Protein AF-A0AAD1Z7E8-F1 (afdb_monomer)

Mean predicted aligned error: 18.41 Å

Organism: NCBI:txid56036

Foldseek 3Di:
DPPVVVVVVVVVVVVVVVVVPPPPDDDDDPPPPVPPPPQFPDCPPPPCRDDVVVVVVVVVVVVLVVLVVVLVVLVVLVVLLVVLVVVLVVLVVVVPPPDDDDDDDDDDDDDDCDPSNVVSVVSVVSSVVSVVVVSVVVSVVSVVVSVVVVVVVVVVVQVVCCVRPVDSDPDCVVVPPVD

pLDDT: mean 70.88, std 19.08, range [31.59, 96.38]

Radius of gyration: 38.69 Å; Cα contacts (8 Å, |Δi|>4): 48; chains: 1; bounding box: 70×33×138 Å

InterPro domains:
  IPR025067 Protein of unknown function DUF4079 [PF13301] (54-178)

Sequence (179 aa):
MTDEAITNWGKIGNKIQRLKGHNNWDSDGLIDFGEIDALAVGGEFGILEGRSFALIHPIVMSGLFFYTLYAGYLGWQWRRVRTIQDEINELKKQMKPVAVIPEGTPPAELPKPSPVEAKILQLTEERKELIKGSYRDKHFNAGSILLGFGVFESIFGGINTWFRTGKLFPGPHLFAGAD

Structure (mmCIF, N/CA/C/O backbone):
data_AF-A0AAD1Z7E8-F1
#
_entry.id   AF-A0AAD1Z7E8-F1
#
loop_
_atom_site.group_PDB
_atom_site.id
_atom_site.type_symbol
_atom_site.label_atom_id
_atom_site.label_alt_id
_atom_site.label_comp_id
_atom_site.label_asym_id
_atom_site.label_entity_id
_atom_site.label_seq_id
_atom_site.pdbx_PDB_ins_code
_atom_site.Cartn_x
_atom_site.Cartn_y
_atom_site.Cartn_z
_atom_site.occupancy
_atom_site.B_iso_or_equiv
_atom_site.auth_seq_id
_atom_site.auth_comp_id
_atom_site.auth_asym_id
_atom_site.auth_atom_id
_atom_site.pdbx_PDB_model_num
ATOM 1 N N . MET A 1 1 ? 8.081 13.219 -90.224 1.00 56.78 1 MET A N 1
ATOM 2 C CA . MET A 1 1 ? 8.599 14.241 -89.281 1.00 56.78 1 MET A CA 1
ATOM 3 C C . MET A 1 1 ? 8.007 14.031 -87.879 1.00 56.78 1 MET A C 1
ATOM 5 O O . MET A 1 1 ? 7.655 14.988 -87.206 1.00 56.78 1 MET A O 1
ATOM 9 N N . THR A 1 2 ? 7.863 12.774 -87.444 1.00 56.97 2 THR A N 1
ATOM 10 C CA . THR A 1 2 ? 7.068 12.398 -86.257 1.00 56.97 2 THR A CA 1
ATOM 11 C C . THR A 1 2 ? 7.834 11.518 -85.267 1.00 56.97 2 THR A C 1
ATOM 13 O O . THR A 1 2 ? 7.484 11.508 -84.093 1.00 56.97 2 THR A O 1
ATOM 16 N N . ASP A 1 3 ? 8.924 10.866 -85.682 1.00 57.75 3 ASP A N 1
ATOM 17 C CA . ASP A 1 3 ? 9.613 9.880 -84.833 1.00 57.75 3 ASP A CA 1
ATOM 18 C C . ASP A 1 3 ? 10.661 10.510 -83.898 1.00 57.75 3 ASP A C 1
ATOM 20 O O . ASP A 1 3 ? 10.812 10.094 -82.747 1.00 57.75 3 ASP A O 1
ATOM 24 N N . GLU A 1 4 ? 11.332 11.586 -84.326 1.00 61.22 4 GLU A N 1
ATOM 25 C CA . GLU A 1 4 ? 12.273 12.322 -83.465 1.00 61.22 4 GLU A CA 1
ATOM 26 C C . GLU A 1 4 ? 11.567 13.041 -82.309 1.00 61.22 4 GLU A C 1
ATOM 28 O O . GLU A 1 4 ? 12.083 13.081 -81.190 1.00 61.22 4 GLU A O 1
ATOM 33 N N . ALA A 1 5 ? 10.357 13.556 -82.550 1.00 57.03 5 ALA A N 1
ATOM 34 C CA . ALA A 1 5 ? 9.554 14.202 -81.520 1.00 57.03 5 ALA A CA 1
ATOM 35 C C . ALA A 1 5 ? 9.150 13.191 -80.435 1.00 57.03 5 ALA A C 1
ATOM 37 O O . ALA A 1 5 ? 9.384 13.438 -79.253 1.00 57.03 5 ALA A O 1
ATOM 38 N N . ILE A 1 6 ? 8.637 12.020 -80.825 1.00 57.22 6 ILE A N 1
ATOM 39 C CA . ILE A 1 6 ? 8.234 10.952 -79.895 1.00 57.22 6 ILE A CA 1
ATOM 40 C C . ILE A 1 6 ? 9.437 10.463 -79.071 1.00 57.22 6 ILE A C 1
ATOM 42 O O . ILE A 1 6 ? 9.335 10.290 -77.855 1.00 57.22 6 ILE A O 1
ATOM 46 N N . THR A 1 7 ? 10.608 10.342 -79.701 1.00 63.78 7 THR A N 1
ATOM 47 C CA . THR A 1 7 ? 11.848 9.931 -79.024 1.00 63.78 7 THR A CA 1
ATOM 48 C C . THR A 1 7 ? 12.314 10.965 -77.989 1.00 63.78 7 THR A C 1
ATOM 50 O O . THR A 1 7 ? 12.774 10.600 -76.902 1.00 63.78 7 THR A O 1
ATOM 53 N N . ASN A 1 8 ? 12.171 12.263 -78.277 1.00 65.62 8 ASN A N 1
ATOM 54 C CA . ASN A 1 8 ? 12.522 13.328 -77.333 1.00 65.62 8 ASN A CA 1
ATOM 55 C C . ASN A 1 8 ? 11.533 13.432 -76.162 1.00 65.62 8 ASN A C 1
ATOM 57 O O . ASN A 1 8 ? 11.964 13.590 -75.018 1.00 65.62 8 ASN A O 1
ATOM 61 N N . TRP A 1 9 ? 10.231 13.267 -76.410 1.00 55.50 9 TRP A N 1
ATOM 62 C CA . TRP A 1 9 ? 9.215 13.225 -75.353 1.00 55.50 9 TRP A CA 1
ATOM 63 C C . TRP A 1 9 ? 9.401 12.021 -74.417 1.00 55.50 9 TRP A C 1
ATOM 65 O O . TRP A 1 9 ? 9.294 12.178 -73.200 1.00 55.50 9 TRP A O 1
ATOM 75 N N . GLY A 1 10 ? 9.798 10.857 -74.945 1.00 65.81 10 GLY A N 1
ATOM 76 C CA . GLY A 1 10 ? 10.159 9.686 -74.135 1.00 65.81 10 GLY A CA 1
ATOM 77 C C . GLY A 1 10 ? 11.384 9.917 -73.238 1.00 65.81 10 GLY A C 1
ATOM 78 O O . GLY A 1 10 ? 11.383 9.545 -72.063 1.00 65.81 10 GLY A O 1
ATOM 79 N N . LYS A 1 11 ? 12.417 10.609 -73.740 1.00 66.62 11 LYS A N 1
ATOM 80 C CA . LYS A 1 11 ? 13.608 10.971 -72.943 1.00 66.62 11 LYS A CA 1
ATOM 81 C C . LYS A 1 11 ? 13.295 11.983 -71.838 1.00 66.62 11 LYS A C 1
ATOM 83 O O . LYS A 1 11 ? 13.847 11.875 -70.742 1.00 66.62 11 LYS A O 1
ATOM 88 N N . ILE A 1 12 ? 12.409 12.944 -72.100 1.00 62.56 12 ILE A N 1
ATOM 89 C CA . ILE A 1 12 ? 11.965 13.932 -71.106 1.00 62.56 12 ILE A CA 1
ATOM 90 C C . ILE A 1 12 ? 11.089 13.261 -70.038 1.00 62.56 12 ILE A C 1
ATOM 92 O O . ILE A 1 12 ? 11.312 13.494 -68.851 1.00 62.56 12 ILE A O 1
ATOM 96 N N . GLY A 1 13 ? 10.180 12.361 -70.429 1.00 58.28 13 GLY A N 1
ATOM 97 C CA . GLY A 1 13 ? 9.372 11.557 -69.504 1.00 58.28 13 GLY A CA 1
ATOM 98 C C . GLY A 1 13 ? 10.224 10.708 -68.557 1.00 58.28 13 GLY A C 1
ATOM 99 O O . GLY A 1 13 ? 10.050 10.781 -67.341 1.00 58.28 13 GLY A O 1
ATOM 100 N N . ASN A 1 14 ? 11.234 10.012 -69.088 1.00 58.69 14 ASN A N 1
ATOM 101 C CA . ASN A 1 14 ? 12.175 9.225 -68.282 1.00 58.69 14 ASN A CA 1
ATOM 102 C C . ASN A 1 14 ? 13.048 10.096 -67.365 1.00 58.69 14 ASN A C 1
ATOM 104 O O . ASN A 1 14 ? 13.350 9.703 -66.240 1.00 58.69 14 ASN A O 1
ATOM 108 N N . LYS A 1 15 ? 13.435 11.305 -67.796 1.00 58.53 15 LYS A N 1
ATOM 109 C CA . LYS A 1 15 ? 14.187 12.249 -66.951 1.00 58.53 15 LYS A CA 1
ATOM 110 C C . LYS A 1 15 ? 13.327 12.809 -65.812 1.00 58.53 15 LYS A C 1
ATOM 112 O O . LYS A 1 15 ? 13.842 12.987 -64.714 1.00 58.53 15 LYS A O 1
ATOM 117 N N . ILE A 1 16 ? 12.033 13.038 -66.044 1.00 56.34 16 ILE A N 1
ATOM 118 C CA . ILE A 1 16 ? 11.077 13.474 -65.013 1.00 56.34 16 ILE A CA 1
ATOM 119 C C . ILE A 1 16 ? 10.763 12.333 -64.034 1.00 56.34 16 ILE A C 1
ATOM 121 O O . ILE A 1 16 ? 10.718 12.579 -62.831 1.00 56.34 16 ILE A O 1
ATOM 125 N N . GLN A 1 17 ? 10.631 11.086 -64.502 1.00 53.41 17 GLN A N 1
ATOM 126 C CA . GLN A 1 17 ? 10.505 9.919 -63.616 1.00 53.41 17 GLN A CA 1
ATOM 127 C C . GLN A 1 17 ? 11.773 9.688 -62.783 1.00 53.41 17 GLN A C 1
ATOM 129 O O . GLN A 1 17 ? 11.672 9.452 -61.585 1.00 53.41 17 GLN A O 1
ATOM 134 N N . ARG A 1 18 ? 12.967 9.884 -63.357 1.00 52.97 18 ARG A N 1
ATOM 135 C CA . ARG A 1 18 ? 14.238 9.809 -62.615 1.00 52.97 18 ARG A CA 1
ATOM 136 C C . ARG A 1 18 ? 14.405 10.926 -61.577 1.00 52.97 18 ARG A C 1
ATOM 138 O O . ARG A 1 18 ? 15.079 10.723 -60.578 1.00 52.97 18 ARG A O 1
ATOM 145 N N . LEU A 1 19 ? 13.790 12.092 -61.794 1.00 53.28 19 LEU A N 1
ATOM 146 C CA . LEU A 1 19 ? 13.767 13.198 -60.825 1.00 53.28 19 LEU A CA 1
ATOM 147 C C . LEU A 1 19 ? 12.656 13.054 -59.769 1.00 53.28 19 LEU A C 1
ATOM 149 O O . LEU A 1 19 ? 12.747 13.676 -58.717 1.00 53.28 19 LEU A O 1
ATOM 153 N N . LYS A 1 20 ? 11.640 12.216 -60.016 1.00 52.06 20 LYS A N 1
ATOM 154 C CA . LYS A 1 20 ? 10.618 11.816 -59.030 1.00 52.06 20 LYS A CA 1
ATOM 155 C C . LYS A 1 20 ? 10.937 10.496 -58.305 1.00 52.06 20 LYS A C 1
ATOM 157 O O . LYS A 1 20 ? 10.230 10.145 -57.371 1.00 52.06 20 LYS A O 1
ATOM 162 N N . GLY A 1 21 ? 12.001 9.798 -58.701 1.00 46.91 21 GLY A N 1
ATOM 163 C CA . GLY A 1 21 ? 12.421 8.492 -58.177 1.00 46.91 21 GLY A CA 1
ATOM 164 C C . GLY A 1 21 ? 13.456 8.540 -57.051 1.00 46.91 21 GLY A C 1
ATOM 165 O O . GLY A 1 21 ? 14.288 7.648 -56.966 1.00 46.91 21 GLY A O 1
ATOM 166 N N . HIS A 1 22 ? 13.440 9.572 -56.204 1.00 43.56 22 HIS A N 1
ATOM 167 C CA . HIS A 1 22 ? 14.172 9.579 -54.925 1.00 43.56 22 HIS A CA 1
ATOM 168 C C . HIS A 1 22 ? 13.202 9.587 -53.735 1.00 43.56 22 HIS A C 1
ATOM 170 O O . HIS A 1 22 ? 13.468 10.146 -52.675 1.00 43.56 22 HIS A O 1
ATOM 176 N N . ASN A 1 23 ? 12.066 8.920 -53.919 1.00 47.12 23 ASN A N 1
ATOM 177 C CA . ASN A 1 23 ? 11.189 8.511 -52.840 1.00 47.12 23 ASN A CA 1
ATOM 178 C C . ASN A 1 23 ? 11.456 7.013 -52.681 1.00 47.12 23 ASN A C 1
ATOM 180 O O . ASN A 1 23 ? 10.982 6.215 -53.482 1.00 47.12 23 ASN A O 1
ATOM 184 N N . ASN A 1 24 ? 12.308 6.665 -51.719 1.00 42.03 24 ASN A N 1
ATOM 185 C CA . ASN A 1 24 ? 12.742 5.303 -51.408 1.00 42.03 24 ASN A CA 1
ATOM 186 C C . ASN A 1 24 ? 11.578 4.453 -50.857 1.00 42.03 24 ASN A C 1
ATOM 188 O O . ASN A 1 24 ? 11.541 4.166 -49.663 1.00 42.03 24 ASN A O 1
ATOM 192 N N . TRP A 1 25 ? 10.599 4.129 -51.704 1.00 47.25 25 TRP A N 1
ATOM 193 C CA . TRP A 1 25 ? 9.384 3.406 -51.314 1.00 47.25 25 TRP A CA 1
ATOM 194 C C . TRP A 1 25 ? 8.971 2.273 -52.264 1.00 47.25 25 TRP A C 1
ATOM 196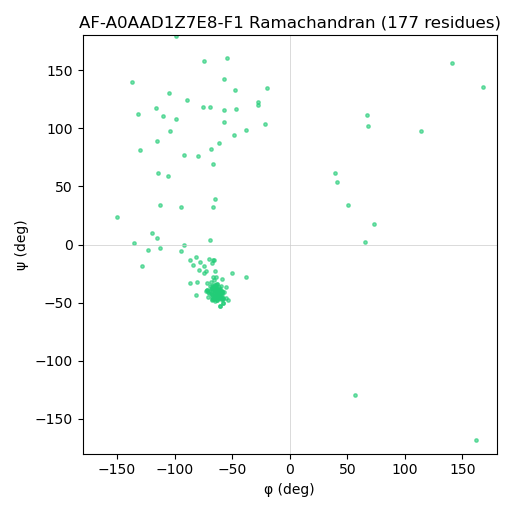 O O . TRP A 1 25 ? 8.013 1.581 -51.946 1.00 47.25 25 TRP A O 1
ATOM 206 N N . ASP A 1 26 ? 9.719 1.998 -53.338 1.00 43.50 26 ASP A N 1
ATOM 207 C CA . ASP A 1 26 ? 9.413 0.893 -54.258 1.00 43.50 26 ASP A CA 1
ATOM 208 C C . ASP A 1 26 ? 10.520 -0.179 -54.227 1.00 43.50 26 ASP A C 1
ATOM 210 O O . ASP A 1 26 ? 11.532 -0.115 -54.919 1.00 43.50 26 ASP A O 1
ATOM 214 N N . SER A 1 27 ? 10.330 -1.129 -53.311 1.00 52.97 27 SER A N 1
ATOM 215 C CA . SER A 1 27 ? 10.319 -2.578 -53.569 1.00 52.97 27 SER A CA 1
ATOM 216 C C . SER A 1 27 ? 11.317 -3.188 -54.571 1.00 52.97 27 SER A C 1
ATOM 218 O O . SER A 1 27 ? 10.871 -3.827 -55.512 1.00 52.97 27 SER A O 1
ATOM 220 N N . ASP A 1 28 ? 12.629 -3.090 -54.330 1.00 46.06 28 ASP A N 1
ATOM 221 C CA . ASP A 1 28 ? 13.645 -3.987 -54.937 1.00 46.06 28 ASP A CA 1
ATOM 222 C C . ASP A 1 28 ? 14.893 -4.201 -54.048 1.00 46.06 28 ASP A C 1
ATOM 224 O O . ASP A 1 28 ? 15.978 -4.571 -54.495 1.00 46.06 28 ASP A O 1
ATOM 228 N N . GLY A 1 29 ? 14.750 -4.008 -52.741 1.00 43.88 29 GLY A N 1
ATOM 229 C CA . GLY A 1 29 ? 15.671 -4.554 -51.751 1.00 43.88 29 GLY A CA 1
ATOM 230 C C . GLY A 1 29 ? 14.860 -5.526 -50.932 1.00 43.88 29 GLY A C 1
ATOM 231 O O . GLY A 1 29 ? 13.872 -5.092 -50.346 1.00 43.88 29 GLY A O 1
ATOM 232 N N . LEU A 1 30 ? 15.229 -6.809 -50.967 1.00 45.88 30 LEU A N 1
ATOM 233 C CA . LEU A 1 30 ? 14.742 -7.864 -50.081 1.00 45.88 30 LEU A CA 1
ATOM 234 C C . LEU A 1 30 ? 14.177 -7.248 -48.800 1.00 45.88 30 LEU A C 1
ATOM 236 O O . LEU A 1 30 ? 14.937 -6.799 -47.941 1.00 45.88 30 LEU A O 1
ATOM 240 N N . ILE A 1 31 ? 12.845 -7.205 -48.692 1.00 46.16 31 ILE A N 1
ATOM 241 C CA . ILE A 1 31 ? 12.211 -7.155 -47.383 1.00 46.16 31 ILE A CA 1
ATOM 242 C C . ILE A 1 31 ? 12.527 -8.529 -46.825 1.00 46.16 31 ILE A C 1
ATOM 244 O O . ILE A 1 31 ? 11.775 -9.492 -46.966 1.00 46.16 31 ILE A O 1
ATOM 248 N N . ASP A 1 32 ? 13.738 -8.617 -46.294 1.00 44.31 32 ASP A N 1
ATOM 249 C CA . ASP A 1 32 ? 14.034 -9.439 -45.165 1.00 44.31 32 ASP A CA 1
ATOM 250 C C . ASP A 1 32 ? 12.927 -9.081 -44.169 1.00 44.31 32 ASP A C 1
ATOM 252 O O . ASP A 1 32 ? 13.035 -8.148 -43.381 1.00 44.31 32 ASP A O 1
ATOM 256 N N . PHE A 1 33 ? 11.850 -9.868 -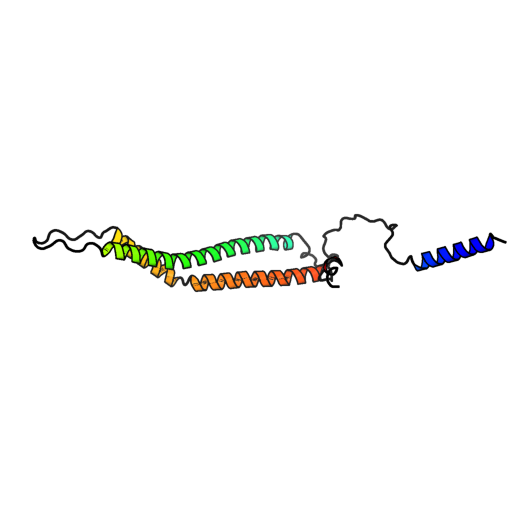44.187 1.00 42.44 33 PHE A N 1
ATOM 257 C CA . PHE A 1 33 ? 11.167 -10.241 -42.957 1.00 42.44 33 PHE A CA 1
ATOM 258 C C . PHE A 1 33 ? 12.127 -11.094 -42.108 1.00 42.44 33 PHE A C 1
ATOM 260 O O . PHE A 1 33 ? 11.708 -12.077 -41.501 1.00 42.44 33 PHE A O 1
ATOM 267 N N . GLY A 1 34 ? 13.417 -10.735 -42.090 1.00 38.66 34 GLY A N 1
ATOM 268 C CA . GLY A 1 34 ? 14.291 -10.930 -40.974 1.00 38.66 34 GLY A CA 1
ATOM 269 C C . GLY A 1 34 ? 13.451 -10.441 -39.835 1.00 38.66 34 GLY A C 1
ATOM 270 O O . GLY A 1 34 ? 12.909 -9.325 -39.867 1.00 38.66 34 GLY A O 1
ATOM 271 N N . GLU A 1 35 ? 13.178 -11.398 -38.960 1.00 43.22 35 GLU A N 1
ATOM 272 C CA . GLU A 1 35 ? 12.556 -11.191 -37.679 1.00 43.22 35 GLU A CA 1
ATOM 273 C C . GLU A 1 35 ? 12.920 -9.773 -37.270 1.00 43.22 35 GLU A C 1
ATOM 275 O O . GLU A 1 35 ? 14.104 -9.421 -37.255 1.00 43.22 35 GLU A O 1
ATOM 280 N N . ILE A 1 36 ? 11.918 -8.905 -37.069 1.00 46.16 36 ILE A N 1
ATOM 281 C CA . ILE A 1 36 ? 12.174 -7.711 -36.276 1.00 46.16 36 ILE A CA 1
ATOM 282 C C . ILE A 1 36 ? 12.552 -8.319 -34.946 1.00 46.16 36 ILE A C 1
ATOM 284 O O . ILE A 1 36 ? 11.692 -8.635 -34.121 1.00 46.16 36 ILE A O 1
ATOM 288 N N . ASP A 1 37 ? 13.838 -8.604 -34.830 1.00 42.59 37 ASP A N 1
ATOM 289 C CA . ASP A 1 37 ? 14.482 -9.085 -33.664 1.00 42.59 37 ASP A CA 1
ATOM 290 C C . ASP A 1 37 ? 14.124 -7.980 -32.702 1.00 42.59 37 ASP A C 1
ATOM 292 O O . ASP A 1 37 ? 14.633 -6.860 -32.751 1.00 42.59 37 ASP A O 1
ATOM 296 N N . ALA A 1 38 ? 13.192 -8.293 -31.811 1.00 46.16 38 ALA A N 1
ATOM 297 C CA . ALA A 1 38 ? 12.970 -7.549 -30.592 1.00 46.16 38 ALA A CA 1
ATOM 298 C C . ALA A 1 38 ? 14.191 -7.721 -29.662 1.00 46.16 38 ALA A C 1
ATOM 300 O O . ALA A 1 38 ? 14.059 -7.759 -28.441 1.00 46.16 38 ALA A O 1
ATOM 301 N N . LEU A 1 39 ? 15.381 -7.858 -30.250 1.00 47.12 39 LEU A N 1
ATOM 302 C CA . LEU A 1 39 ? 16.665 -7.602 -29.666 1.00 47.12 39 LEU A CA 1
ATOM 303 C C . LEU A 1 39 ? 16.777 -6.082 -29.630 1.00 47.12 39 LEU A C 1
ATOM 305 O O . LEU A 1 39 ? 16.660 -5.384 -30.640 1.00 47.12 39 LEU A O 1
ATOM 309 N N . ALA A 1 40 ? 16.887 -5.573 -28.409 1.00 45.66 40 ALA A N 1
ATOM 310 C CA . ALA A 1 40 ? 17.143 -4.172 -28.165 1.00 45.66 40 ALA A CA 1
ATOM 311 C C . ALA A 1 40 ? 18.409 -3.731 -28.920 1.00 45.66 40 ALA A C 1
ATOM 313 O O . ALA A 1 40 ? 19.199 -4.544 -29.392 1.00 45.66 40 ALA A O 1
ATOM 314 N N . VAL A 1 41 ? 18.517 -2.419 -29.107 1.00 49.34 41 VAL A N 1
ATOM 315 C CA . VAL A 1 41 ? 19.574 -1.729 -29.848 1.00 49.34 41 VAL A CA 1
ATOM 316 C C . VAL A 1 41 ? 20.953 -2.376 -29.626 1.00 49.34 41 VAL A C 1
ATOM 318 O O . VAL A 1 41 ? 21.632 -2.107 -28.644 1.00 49.34 41 VAL A O 1
ATOM 321 N N . GLY A 1 42 ? 21.363 -3.213 -30.582 1.00 51.72 42 GLY A N 1
ATOM 322 C CA . GLY A 1 42 ? 22.753 -3.472 -30.949 1.00 51.72 42 GLY A CA 1
ATOM 323 C C . GLY A 1 42 ? 23.751 -3.816 -29.840 1.00 51.72 42 GLY A C 1
ATOM 324 O O . GLY A 1 42 ? 24.911 -3.439 -29.987 1.00 51.72 42 GLY A O 1
ATOM 325 N N . GLY A 1 43 ? 23.374 -4.520 -28.767 1.00 52.62 43 GLY A N 1
ATOM 326 C CA . GLY A 1 43 ? 24.362 -5.027 -27.806 1.00 52.62 43 GLY A CA 1
ATOM 327 C C . GLY A 1 43 ? 24.992 -3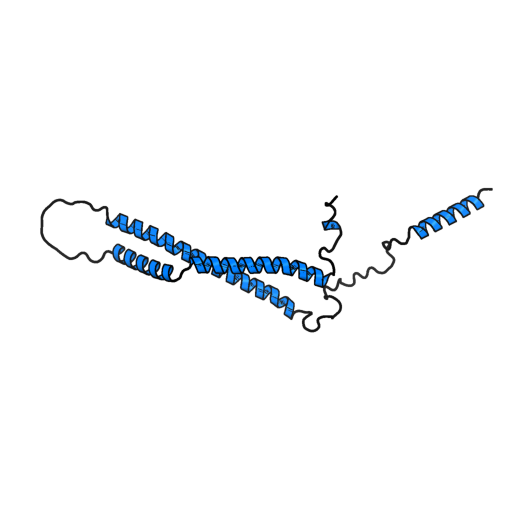.961 -26.897 1.00 52.62 43 GLY A C 1
ATOM 328 O O . GLY A 1 43 ? 26.061 -4.203 -26.332 1.00 52.62 43 GLY A O 1
ATOM 329 N N . GLU A 1 44 ? 24.389 -2.775 -26.767 1.00 59.53 44 GLU A N 1
ATOM 330 C CA . GLU A 1 44 ? 24.987 -1.633 -26.054 1.00 59.53 44 GLU A CA 1
ATOM 331 C C . GLU A 1 44 ? 24.888 -1.752 -24.513 1.00 59.53 44 GLU A C 1
ATOM 333 O O . GLU A 1 44 ? 25.626 -1.078 -23.793 1.00 59.53 44 GLU A O 1
ATOM 338 N N . PHE A 1 45 ? 24.047 -2.651 -23.974 1.00 53.06 45 PHE A N 1
ATOM 339 C CA . PHE A 1 45 ? 23.832 -2.801 -22.519 1.00 53.06 45 PHE A CA 1
ATOM 340 C C . PHE A 1 45 ? 24.285 -4.149 -21.915 1.00 53.06 45 PHE A C 1
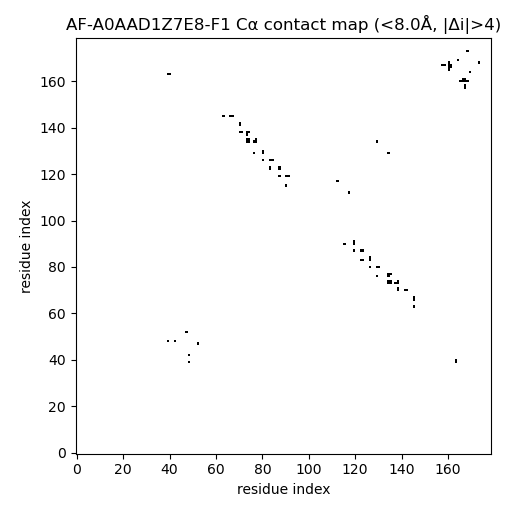ATOM 342 O O . PHE A 1 45 ? 24.110 -4.385 -20.713 1.00 53.06 45 PHE A O 1
ATOM 349 N N . GLY A 1 46 ? 24.933 -5.023 -22.691 1.00 62.62 46 GLY A N 1
ATOM 350 C CA . GLY A 1 46 ? 25.587 -6.237 -22.178 1.00 62.62 46 GLY A CA 1
ATOM 351 C C . GLY A 1 46 ? 24.646 -7.174 -21.399 1.00 62.62 46 GLY A C 1
ATOM 352 O O . GLY A 1 46 ? 23.571 -7.520 -21.863 1.00 62.62 46 GLY A O 1
ATOM 353 N N . ILE A 1 47 ? 25.018 -7.599 -20.183 1.00 58.59 47 ILE A N 1
ATOM 354 C CA . ILE A 1 47 ? 24.246 -8.560 -19.347 1.00 58.59 47 ILE A CA 1
ATOM 355 C C . ILE A 1 47 ? 22.883 -7.998 -18.876 1.00 58.59 47 ILE A C 1
ATOM 357 O O . ILE A 1 47 ? 22.023 -8.742 -18.397 1.00 58.59 47 ILE A O 1
ATOM 361 N N . LEU A 1 48 ? 22.660 -6.689 -19.011 1.00 53.97 48 LEU A N 1
ATOM 362 C CA . LEU A 1 48 ? 21.367 -6.056 -18.728 1.00 53.97 48 LEU A CA 1
ATOM 363 C C . LEU A 1 48 ? 20.389 -6.205 -19.904 1.00 53.97 48 LEU A C 1
ATOM 365 O O . LEU A 1 48 ? 19.191 -5.968 -19.755 1.00 53.97 48 LEU A O 1
ATOM 369 N N . GLU A 1 49 ? 20.890 -6.657 -21.049 1.00 53.16 49 GLU A N 1
ATOM 370 C CA . GLU A 1 49 ? 20.141 -6.903 -22.267 1.00 53.16 49 GLU A CA 1
ATOM 371 C C . GLU A 1 49 ? 19.662 -8.359 -22.282 1.00 53.16 49 GLU A C 1
ATOM 373 O O . GLU A 1 49 ? 20.247 -9.254 -22.890 1.00 53.16 49 GLU A O 1
ATOM 378 N N . GLY A 1 50 ? 18.606 -8.640 -21.514 1.00 64.06 50 GLY A N 1
ATOM 379 C CA . GLY A 1 50 ? 17.961 -9.947 -21.576 1.00 64.06 50 GLY A CA 1
ATOM 380 C C . GLY A 1 50 ? 17.071 -10.327 -20.398 1.00 64.06 50 GLY A C 1
ATOM 381 O O . GLY A 1 50 ? 16.718 -9.521 -19.537 1.00 64.06 50 GLY A O 1
ATOM 382 N N . ARG A 1 51 ? 16.723 -11.623 -20.395 1.00 56.47 51 ARG A N 1
ATOM 383 C CA . ARG A 1 51 ? 15.778 -12.373 -19.537 1.00 56.47 51 ARG A CA 1
ATOM 384 C C . ARG A 1 51 ? 15.752 -11.972 -18.051 1.00 56.47 51 ARG A C 1
ATOM 386 O O . ARG A 1 51 ? 14.707 -12.093 -17.424 1.00 56.47 51 ARG A O 1
ATOM 393 N N . SER A 1 52 ? 16.852 -11.465 -17.499 1.00 58.66 52 SER A N 1
ATOM 394 C CA . SER A 1 52 ? 16.958 -10.981 -16.115 1.00 58.66 52 SER A CA 1
ATOM 395 C C . SER A 1 52 ? 16.202 -9.669 -15.866 1.00 58.66 52 SER A C 1
ATOM 397 O O . SER A 1 52 ? 15.517 -9.547 -14.854 1.00 58.66 52 SER A O 1
ATOM 399 N N . PHE A 1 53 ? 16.250 -8.712 -16.800 1.00 63.69 53 PHE A N 1
ATOM 400 C CA . PHE A 1 53 ? 15.463 -7.473 -16.720 1.00 63.69 53 PHE A CA 1
ATOM 401 C C . PHE A 1 53 ? 13.974 -7.734 -16.982 1.00 63.69 53 PHE A C 1
ATOM 403 O O . PHE A 1 53 ? 13.111 -7.124 -16.352 1.00 63.69 53 PHE A O 1
ATOM 410 N N . ALA A 1 54 ? 13.660 -8.711 -17.841 1.00 66.38 54 ALA A N 1
ATOM 411 C CA . ALA A 1 54 ? 12.285 -9.133 -18.106 1.00 66.38 54 ALA A CA 1
ATOM 412 C C . ALA A 1 54 ? 11.586 -9.731 -16.870 1.00 66.38 54 ALA A C 1
ATOM 414 O O . ALA A 1 54 ? 10.370 -9.610 -16.751 1.00 66.38 54 ALA A O 1
ATOM 415 N N . LEU A 1 55 ? 12.329 -10.329 -15.929 1.00 78.19 55 LEU A N 1
ATOM 416 C CA . LEU A 1 55 ? 11.775 -10.848 -14.671 1.00 78.19 55 LEU A CA 1
ATOM 417 C C . LEU A 1 55 ? 11.427 -9.747 -13.660 1.00 78.19 55 LEU A C 1
ATOM 419 O O . LEU A 1 55 ? 10.613 -9.982 -12.769 1.00 78.19 55 LEU A O 1
ATOM 423 N N . ILE A 1 56 ? 11.973 -8.538 -13.806 1.00 82.50 56 ILE A N 1
ATOM 424 C CA . ILE A 1 56 ? 11.660 -7.420 -12.906 1.00 82.50 56 ILE A CA 1
ATOM 425 C C . ILE A 1 56 ? 10.186 -7.033 -13.042 1.00 82.50 56 ILE A C 1
ATOM 427 O O . ILE A 1 56 ? 9.524 -6.811 -12.034 1.00 82.50 56 ILE A O 1
ATOM 431 N N . HIS A 1 57 ? 9.641 -7.020 -14.261 1.00 83.25 57 HIS A N 1
ATOM 432 C CA . HIS A 1 57 ? 8.253 -6.627 -14.498 1.00 83.25 57 HIS A CA 1
ATOM 433 C C . HIS A 1 57 ? 7.219 -7.524 -13.781 1.00 83.25 57 HIS A C 1
ATOM 435 O O . HIS A 1 57 ? 6.420 -6.9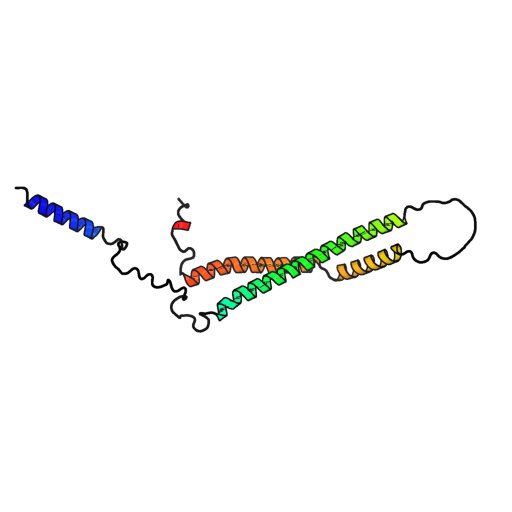82 -13.018 1.00 83.25 57 HIS A O 1
ATOM 441 N N . PRO A 1 58 ? 7.225 -8.870 -13.908 1.00 87.06 58 PRO A N 1
ATOM 442 C CA . PRO A 1 58 ? 6.296 -9.723 -13.164 1.00 87.06 58 PRO A CA 1
ATOM 443 C C . PRO A 1 58 ? 6.531 -9.686 -11.647 1.00 87.06 58 PRO A C 1
ATOM 445 O O . PRO A 1 58 ? 5.570 -9.813 -10.888 1.00 87.06 58 PRO A O 1
ATOM 448 N N . ILE A 1 59 ? 7.768 -9.469 -11.183 1.00 89.75 59 ILE A N 1
ATOM 449 C CA . ILE A 1 59 ? 8.062 -9.298 -9.751 1.00 89.75 59 ILE A CA 1
ATOM 450 C C . ILE A 1 59 ? 7.445 -7.996 -9.231 1.00 89.75 59 ILE A C 1
ATOM 452 O O . ILE A 1 59 ? 6.755 -8.009 -8.212 1.00 89.75 59 ILE A O 1
ATOM 456 N N . VAL A 1 60 ? 7.642 -6.885 -9.942 1.00 87.94 60 VAL A N 1
ATOM 457 C CA . VAL A 1 60 ? 7.072 -5.576 -9.599 1.00 87.94 60 VAL A CA 1
ATOM 458 C C . VAL A 1 60 ? 5.546 -5.624 -9.650 1.00 87.94 60 VAL A C 1
ATOM 460 O O . VAL A 1 60 ? 4.905 -5.182 -8.700 1.00 87.94 60 VAL A O 1
ATOM 463 N N . MET A 1 61 ? 4.958 -6.240 -10.680 1.00 90.00 61 MET A N 1
ATOM 464 C CA . MET A 1 61 ? 3.506 -6.423 -10.796 1.00 90.00 61 MET A CA 1
ATOM 465 C C . MET A 1 61 ? 2.937 -7.274 -9.654 1.00 90.00 61 MET A C 1
ATOM 467 O O . MET A 1 61 ? 1.907 -6.927 -9.076 1.00 90.00 61 MET A O 1
ATOM 471 N N . SER A 1 62 ? 3.631 -8.346 -9.265 1.00 91.81 62 SER A N 1
ATOM 472 C CA . SER A 1 62 ? 3.237 -9.160 -8.108 1.00 91.81 62 SER A CA 1
ATOM 473 C C . SER A 1 62 ? 3.332 -8.360 -6.806 1.00 91.81 62 SER A C 1
ATOM 475 O O . SER A 1 62 ? 2.411 -8.385 -5.992 1.00 91.81 62 SER A O 1
ATOM 477 N N . GLY A 1 63 ? 4.418 -7.605 -6.615 1.00 93.25 63 GLY A N 1
ATOM 478 C CA . GLY A 1 63 ? 4.613 -6.743 -5.450 1.00 93.25 63 GLY A CA 1
ATOM 479 C C . GLY A 1 63 ? 3.524 -5.677 -5.321 1.00 93.25 63 GLY A C 1
ATOM 480 O O . GLY A 1 63 ? 2.933 -5.533 -4.252 1.00 93.25 63 GLY A O 1
ATOM 481 N N . LEU A 1 64 ? 3.203 -4.989 -6.420 1.00 92.19 64 LEU A N 1
ATOM 482 C CA . LEU A 1 64 ? 2.099 -4.031 -6.505 1.00 92.19 64 LEU A CA 1
ATOM 483 C C . LEU A 1 64 ? 0.764 -4.679 -6.148 1.00 92.19 64 LEU A C 1
ATOM 485 O O . LEU A 1 64 ? 0.029 -4.126 -5.335 1.00 92.19 64 LEU A O 1
ATOM 489 N N . PHE A 1 65 ? 0.477 -5.865 -6.687 1.00 92.81 65 PHE A N 1
ATOM 490 C CA . PHE A 1 65 ? -0.760 -6.586 -6.398 1.00 92.81 65 PHE A CA 1
ATOM 491 C C . PHE A 1 65 ? -0.926 -6.873 -4.897 1.00 92.81 65 PHE A C 1
ATOM 493 O O . PHE A 1 65 ? -1.949 -6.523 -4.301 1.00 92.81 65 PHE A O 1
ATOM 500 N N . PHE A 1 66 ? 0.096 -7.440 -4.248 1.00 95.88 66 PHE A N 1
ATOM 501 C CA . PHE A 1 66 ? 0.055 -7.683 -2.802 1.00 95.88 66 PHE A CA 1
ATOM 502 C C . PHE A 1 66 ? -0.008 -6.381 -1.993 1.00 95.88 66 PHE A C 1
ATOM 504 O O . PHE A 1 66 ? -0.700 -6.318 -0.974 1.00 95.88 66 PHE A O 1
ATOM 511 N N . TYR A 1 67 ? 0.655 -5.321 -2.455 1.00 94.94 67 TYR A N 1
ATOM 512 C CA . TYR A 1 67 ? 0.594 -4.013 -1.812 1.00 94.94 67 TYR A CA 1
ATOM 513 C C . TYR A 1 67 ? -0.801 -3.376 -1.916 1.00 94.94 67 TYR A C 1
ATOM 515 O O . TYR A 1 67 ? -1.287 -2.786 -0.950 1.00 94.94 67 TYR A O 1
ATOM 523 N N . THR A 1 68 ? -1.505 -3.556 -3.035 1.00 94.56 68 THR A N 1
ATOM 524 C CA . THR A 1 68 ? -2.907 -3.144 -3.180 1.00 94.56 68 THR A CA 1
ATOM 525 C C . THR A 1 68 ? -3.818 -3.909 -2.219 1.00 94.56 68 THR A C 1
ATOM 527 O O . THR A 1 68 ? -4.661 -3.289 -1.566 1.00 94.56 68 THR A O 1
ATOM 530 N N . LEU A 1 69 ? -3.629 -5.225 -2.060 1.00 96.38 69 LEU A N 1
ATOM 531 C CA . LEU A 1 69 ? -4.368 -6.012 -1.061 1.00 96.38 69 LEU A CA 1
ATOM 532 C C . LEU A 1 69 ? -4.116 -5.493 0.362 1.00 96.38 69 LEU A C 1
ATOM 534 O O . LEU A 1 69 ? -5.057 -5.349 1.144 1.00 96.38 69 LEU A O 1
ATOM 538 N N . TYR A 1 70 ? -2.869 -5.143 0.684 1.00 94.31 70 TYR A N 1
ATOM 539 C CA . TYR A 1 70 ? -2.513 -4.537 1.965 1.00 94.31 70 TYR A CA 1
ATOM 540 C C . TYR A 1 70 ? -3.194 -3.177 2.180 1.00 94.31 70 TYR A C 1
ATOM 542 O O . TYR A 1 70 ? -3.795 -2.941 3.231 1.00 94.31 70 TYR A O 1
ATOM 550 N N . ALA A 1 71 ? -3.180 -2.296 1.177 1.00 94.81 71 ALA A N 1
ATOM 551 C CA . ALA A 1 71 ? -3.889 -1.020 1.240 1.00 94.81 71 ALA A CA 1
ATOM 552 C C . ALA A 1 71 ? -5.403 -1.226 1.445 1.00 94.81 71 ALA A C 1
ATOM 554 O O . ALA A 1 71 ? -6.016 -0.526 2.259 1.00 94.81 71 ALA A O 1
ATOM 555 N N . GLY A 1 72 ? -5.991 -2.225 0.778 1.00 95.19 72 GLY A N 1
ATOM 556 C CA . GLY A 1 72 ? -7.380 -2.645 0.969 1.00 95.19 72 GLY A CA 1
ATOM 557 C C . GLY A 1 72 ? -7.668 -3.119 2.396 1.00 95.19 72 GLY A C 1
ATOM 558 O O . GLY A 1 72 ? -8.644 -2.674 3.004 1.00 95.19 72 GLY A O 1
ATOM 559 N N . TYR A 1 73 ? -6.786 -3.941 2.972 1.00 95.19 73 TYR A N 1
ATOM 560 C CA . TYR A 1 73 ? -6.882 -4.390 4.363 1.00 95.19 73 TYR A CA 1
ATOM 561 C C . TYR A 1 73 ? -6.882 -3.213 5.349 1.00 95.19 73 TYR A C 1
ATOM 563 O O . TYR A 1 73 ? -7.755 -3.133 6.214 1.00 95.19 73 TYR A O 1
ATOM 571 N N . LEU A 1 74 ? -5.971 -2.248 5.190 1.00 94.69 74 LEU A N 1
ATOM 572 C CA . LEU A 1 74 ? -5.938 -1.047 6.034 1.00 94.69 74 LEU A CA 1
ATOM 573 C C . LEU A 1 74 ? -7.238 -0.230 5.928 1.00 94.69 74 LEU A C 1
ATOM 575 O O . LEU A 1 74 ? -7.760 0.251 6.937 1.00 94.69 74 LEU A O 1
ATOM 579 N N . GLY A 1 75 ? -7.793 -0.110 4.719 1.00 93.50 75 GLY A N 1
ATOM 580 C CA . GLY A 1 75 ? -9.073 0.563 4.486 1.00 93.50 75 GLY A CA 1
ATOM 581 C C . GLY A 1 75 ? -10.254 -0.163 5.140 1.00 93.50 75 GLY A C 1
ATOM 582 O O . GLY A 1 75 ? -11.168 0.477 5.674 1.00 93.50 75 GLY A O 1
ATOM 583 N N . TRP A 1 76 ? -10.225 -1.497 5.158 1.00 94.44 76 TRP A N 1
ATOM 584 C CA . TRP A 1 76 ? -11.218 -2.317 5.850 1.00 94.44 76 TRP A CA 1
ATOM 585 C C . TRP A 1 76 ? -11.141 -2.156 7.372 1.00 94.44 76 TRP A C 1
ATOM 587 O O . TRP A 1 76 ? -12.172 -1.929 8.005 1.00 94.44 76 TRP A O 1
ATOM 597 N N . GLN A 1 77 ? -9.940 -2.151 7.955 1.00 93.19 77 GLN A N 1
ATOM 598 C CA . GLN A 1 77 ? -9.745 -1.891 9.387 1.00 93.19 77 GLN A CA 1
ATOM 599 C C . GLN A 1 77 ? -10.286 -0.507 9.794 1.00 93.19 77 GLN A C 1
ATOM 601 O O . GLN A 1 77 ? -10.978 -0.372 10.804 1.00 93.19 77 GLN A O 1
ATOM 606 N N . TRP A 1 78 ? -10.076 0.523 8.965 1.00 92.44 78 TRP A N 1
ATOM 607 C CA . TRP A 1 78 ? -10.669 1.847 9.191 1.00 92.44 78 TRP A CA 1
ATOM 608 C C . TRP A 1 78 ? -12.206 1.853 9.113 1.00 92.44 78 TRP A C 1
ATOM 610 O O . TRP A 1 78 ? -12.876 2.587 9.847 1.00 92.44 78 TRP A O 1
ATOM 620 N N . ARG A 1 79 ? -12.798 1.029 8.239 1.00 92.38 79 ARG A N 1
ATOM 621 C CA . ARG A 1 79 ? -14.252 0.796 8.223 1.00 92.38 79 ARG A CA 1
ATOM 622 C C . ARG A 1 79 ? -14.718 0.104 9.506 1.00 92.38 79 ARG A C 1
ATOM 624 O O . ARG A 1 79 ? -15.683 0.578 10.102 1.00 92.38 79 ARG A O 1
ATOM 631 N N . ARG A 1 80 ? -14.012 -0.937 9.956 1.00 93.06 80 ARG A N 1
ATOM 632 C CA . ARG A 1 80 ? -14.354 -1.732 11.147 1.00 93.06 80 ARG A CA 1
ATOM 633 C C . ARG A 1 80 ? -14.464 -0.876 12.413 1.00 93.06 80 ARG A C 1
ATOM 635 O O . ARG A 1 80 ? -15.424 -1.021 13.162 1.00 93.06 80 ARG A O 1
ATOM 642 N N . VAL A 1 81 ? -13.560 0.089 12.606 1.00 90.25 81 VAL A N 1
ATOM 643 C CA . VAL A 1 81 ? -13.608 1.038 13.742 1.00 90.25 81 VAL A CA 1
ATOM 644 C C . VAL A 1 81 ? -14.943 1.790 13.832 1.00 90.25 81 VAL A C 1
ATOM 646 O O . VAL A 1 81 ? -15.429 2.066 14.933 1.00 90.25 81 VAL A O 1
ATOM 649 N N . ARG A 1 82 ? -15.532 2.144 12.683 1.00 89.12 82 ARG A N 1
ATOM 650 C CA . ARG A 1 82 ? -16.800 2.883 12.615 1.00 89.12 82 ARG A CA 1
ATOM 651 C C . ARG A 1 82 ? -17.995 1.955 12.798 1.00 89.12 82 ARG A C 1
ATOM 653 O O . ARG A 1 82 ? -18.857 2.266 13.605 1.00 89.12 82 ARG A O 1
ATOM 660 N N . THR A 1 83 ? -17.992 0.789 12.154 1.00 92.19 83 THR A N 1
ATOM 661 C CA . THR A 1 83 ? -19.101 -0.171 12.282 1.00 92.19 83 THR A CA 1
ATOM 662 C C . THR A 1 83 ? -19.233 -0.716 13.705 1.00 92.19 83 THR A C 1
ATOM 664 O O . THR A 1 83 ? -20.343 -0.807 14.213 1.00 92.19 83 THR A O 1
ATOM 667 N N . ILE A 1 84 ? -18.120 -0.993 14.400 1.00 91.50 84 ILE A N 1
ATOM 668 C CA . ILE A 1 84 ? -18.162 -1.425 15.809 1.00 91.50 84 ILE A CA 1
ATOM 669 C C . ILE A 1 84 ? -18.820 -0.364 16.697 1.00 91.50 84 ILE A C 1
ATOM 671 O O . ILE A 1 84 ? -19.540 -0.688 17.638 1.00 91.50 84 ILE A O 1
ATOM 675 N N . GLN A 1 85 ? -18.567 0.918 16.427 1.00 88.69 85 GLN A N 1
ATOM 676 C CA . GLN A 1 85 ? -19.166 1.991 17.212 1.00 88.69 85 GLN A CA 1
ATOM 677 C C . GLN A 1 85 ? -20.694 2.002 17.074 1.00 88.69 85 GLN A C 1
ATOM 679 O O . GLN A 1 85 ? -21.385 2.236 18.070 1.00 88.69 85 GLN A O 1
ATOM 684 N N . ASP A 1 86 ? -21.202 1.727 15.874 1.00 90.12 86 ASP A N 1
ATOM 685 C CA . ASP A 1 86 ? -22.634 1.617 15.602 1.00 90.12 86 ASP A CA 1
ATOM 686 C C . ASP A 1 86 ? -23.227 0.383 16.299 1.00 90.12 86 ASP A C 1
ATOM 688 O O . ASP A 1 86 ? -24.195 0.524 17.048 1.00 90.12 86 ASP A O 1
ATOM 692 N N . GLU A 1 87 ? -22.571 -0.780 16.191 1.00 87.50 87 GLU A N 1
ATOM 693 C CA . GLU A 1 87 ? -22.954 -2.017 16.896 1.00 87.50 87 GLU A CA 1
ATOM 694 C C . GLU A 1 87 ? -23.036 -1.802 18.420 1.00 87.50 87 GLU A C 1
ATOM 696 O O . GLU A 1 87 ? -24.019 -2.173 19.063 1.00 87.50 87 GLU A O 1
ATOM 701 N N . ILE A 1 88 ? -22.037 -1.144 19.022 1.00 87.50 88 ILE A N 1
ATOM 702 C CA . ILE A 1 88 ? -22.037 -0.817 20.457 1.00 87.50 88 ILE A CA 1
ATOM 703 C C . ILE A 1 88 ? -23.222 0.088 20.811 1.00 87.50 88 ILE A C 1
ATOM 705 O O . ILE A 1 88 ? -23.850 -0.094 21.856 1.00 87.50 88 ILE A O 1
ATOM 709 N N . ASN A 1 89 ? -23.522 1.088 19.982 1.00 87.12 89 ASN A N 1
ATOM 710 C CA . ASN A 1 89 ? -24.616 2.022 20.238 1.00 87.12 89 ASN A CA 1
ATOM 711 C C . ASN A 1 89 ? -25.983 1.333 20.145 1.00 87.12 89 ASN A C 1
ATOM 713 O O . ASN A 1 89 ? -26.862 1.627 20.954 1.00 87.12 89 ASN A O 1
ATOM 717 N N . GLU A 1 90 ? -26.164 0.408 19.207 1.00 86.69 90 GLU A N 1
ATOM 718 C CA . GLU A 1 90 ? -27.372 -0.410 19.086 1.00 86.69 90 GLU A CA 1
ATOM 719 C C . GLU A 1 90 ? -27.544 -1.362 20.270 1.00 86.69 90 GLU A C 1
ATOM 721 O O . GLU A 1 90 ? -28.612 -1.383 20.884 1.00 86.69 90 GLU A O 1
ATOM 726 N N . LEU A 1 91 ? -26.488 -2.077 20.669 1.00 84.69 91 LEU A N 1
ATOM 727 C CA . LEU A 1 91 ? -26.528 -2.953 21.844 1.00 84.69 91 LEU A CA 1
ATOM 728 C C . LEU A 1 91 ? -26.833 -2.157 23.123 1.00 84.69 91 LEU A C 1
ATOM 730 O O . LEU A 1 91 ? -27.671 -2.563 23.925 1.00 84.69 91 LEU A O 1
ATOM 734 N N . LYS A 1 92 ? -26.248 -0.964 23.287 1.00 81.31 92 LYS A N 1
ATOM 735 C CA . LYS A 1 92 ? -26.581 -0.059 24.403 1.00 81.31 92 LYS A CA 1
ATOM 736 C C . LYS A 1 92 ? -28.034 0.419 24.370 1.00 81.31 92 LYS A C 1
ATOM 738 O O . LYS A 1 92 ? -28.627 0.606 25.431 1.00 81.31 92 LYS A O 1
ATOM 743 N N . LYS A 1 93 ? -28.618 0.622 23.185 1.00 82.94 93 LYS A N 1
ATOM 744 C CA . LYS A 1 93 ? -30.046 0.951 23.042 1.00 82.94 93 LYS A CA 1
ATOM 745 C C . LYS A 1 93 ? -30.943 -0.221 23.420 1.00 82.94 93 LYS A C 1
ATOM 747 O O . LYS A 1 93 ? -32.001 0.051 23.963 1.00 82.94 93 LYS A O 1
ATOM 752 N N . GLN A 1 94 ? -30.522 -1.470 23.194 1.00 72.00 94 GLN A N 1
ATOM 753 C CA . GLN A 1 94 ? -31.240 -2.685 23.616 1.00 72.00 94 GLN A CA 1
ATOM 754 C C . GLN A 1 94 ? -31.169 -2.938 25.129 1.00 72.00 94 GLN A C 1
ATOM 756 O O . GLN A 1 94 ? -32.055 -3.583 25.675 1.00 72.00 94 GLN A O 1
ATOM 761 N N . MET A 1 95 ? -30.167 -2.393 25.825 1.00 62.31 95 MET A N 1
ATOM 762 C CA . MET A 1 95 ? -30.122 -2.419 27.294 1.00 62.31 95 MET A CA 1
ATOM 763 C C . MET A 1 95 ? -31.019 -1.356 27.951 1.00 62.31 95 MET A C 1
ATOM 765 O O . MET A 1 95 ? -31.379 -1.493 29.115 1.00 62.31 95 MET A O 1
ATOM 769 N N . LYS A 1 96 ? -31.371 -0.282 27.230 1.00 60.31 96 LYS A N 1
ATOM 770 C CA . LYS A 1 96 ? -32.194 0.826 27.740 1.00 60.31 96 LYS A CA 1
ATOM 771 C C . LYS A 1 96 ? -33.729 0.745 27.547 1.00 60.31 96 LYS A C 1
ATOM 773 O O . LYS A 1 96 ? -34.375 1.652 28.066 1.00 60.31 96 LYS A O 1
ATOM 778 N N . PRO A 1 97 ? -34.383 -0.266 26.933 1.00 50.78 97 PRO A N 1
ATOM 779 C CA . PRO A 1 97 ? -35.834 -0.353 26.862 1.00 50.78 97 PRO A CA 1
ATOM 780 C C . PRO A 1 97 ? -36.326 -1.577 27.652 1.00 50.78 97 PRO A C 1
ATOM 782 O O . PRO A 1 97 ? -36.919 -2.490 27.093 1.00 50.78 97 PRO A O 1
ATOM 785 N N . VAL A 1 98 ? -36.070 -1.612 28.959 1.00 46.31 98 VAL A N 1
ATOM 786 C CA . VAL A 1 98 ? -36.917 -2.367 29.895 1.00 46.31 98 VAL A CA 1
ATOM 787 C C . VAL A 1 98 ? -37.254 -1.406 31.026 1.00 46.31 98 VAL A C 1
ATOM 789 O O . VAL A 1 98 ? -36.579 -1.333 32.049 1.00 46.31 98 VAL A O 1
ATOM 792 N N . ALA A 1 99 ? -38.249 -0.563 30.767 1.00 46.88 99 ALA A N 1
ATOM 793 C CA . ALA A 1 99 ? -38.803 0.358 31.740 1.00 46.88 99 ALA A CA 1
ATOM 794 C C . ALA A 1 99 ? -39.952 -0.336 32.497 1.00 46.88 99 ALA A C 1
ATOM 796 O O . ALA A 1 99 ? -40.916 -0.773 31.880 1.00 46.88 99 ALA A O 1
ATOM 797 N N . VAL A 1 100 ? -39.820 -0.351 33.829 1.00 44.56 100 VAL A N 1
ATOM 798 C CA . VAL A 1 100 ? -40.874 -0.354 34.865 1.00 44.56 100 VAL A CA 1
ATOM 799 C C . VAL A 1 100 ? -41.759 -1.607 34.990 1.00 44.56 100 VAL A C 1
ATOM 801 O O . VAL A 1 100 ? -42.766 -1.760 34.307 1.00 44.56 100 VAL A O 1
ATOM 804 N N . ILE A 1 101 ? -41.457 -2.427 36.002 1.00 45.69 101 ILE A N 1
ATOM 805 C CA . ILE A 1 101 ? -42.458 -3.218 36.737 1.00 45.69 101 ILE A CA 1
ATOM 806 C C . ILE A 1 101 ? -42.649 -2.512 38.096 1.00 45.69 101 ILE A C 1
ATOM 808 O O . ILE A 1 101 ? -41.639 -2.161 38.713 1.00 45.69 101 ILE A O 1
ATOM 812 N N . PRO A 1 102 ? -43.890 -2.227 38.540 1.00 43.91 102 PRO A N 1
ATOM 813 C CA . PRO A 1 102 ? -44.153 -1.502 39.780 1.00 43.91 102 PRO A CA 1
ATOM 814 C C . PRO A 1 102 ? -43.914 -2.370 41.028 1.00 43.91 102 PRO A C 1
ATOM 816 O O . PRO A 1 102 ? -43.913 -3.595 40.966 1.00 43.91 102 PRO A O 1
ATOM 819 N N . GLU A 1 103 ? -43.687 -1.664 42.134 1.00 44.28 103 GLU A N 1
ATOM 820 C CA . GLU A 1 103 ? -43.338 -2.062 43.505 1.00 44.28 103 GLU A CA 1
ATOM 821 C C . GLU A 1 103 ? -43.608 -3.494 44.012 1.00 44.28 103 GLU A C 1
ATOM 823 O O . GLU A 1 103 ? -44.730 -3.992 43.996 1.00 44.28 103 GLU A O 1
ATOM 828 N N . GLY A 1 104 ? -42.576 -4.028 44.688 1.00 45.66 104 GLY A N 1
ATOM 829 C CA . GLY A 1 104 ? -42.713 -4.817 45.919 1.00 45.66 104 GLY A CA 1
ATOM 830 C C . GLY A 1 104 ? -42.322 -6.294 45.822 1.00 45.66 104 GLY A C 1
ATOM 831 O O . GLY A 1 104 ? -43.148 -7.092 45.402 1.00 45.66 104 GLY A O 1
ATOM 832 N N . THR A 1 105 ? -41.090 -6.653 46.241 1.00 31.59 105 THR A N 1
ATOM 833 C CA . THR A 1 105 ? -40.657 -7.853 47.030 1.00 31.59 105 THR A CA 1
ATOM 834 C C . THR A 1 105 ? -39.099 -7.970 46.991 1.00 31.59 105 THR A C 1
ATOM 836 O O . THR A 1 105 ? -38.530 -7.762 45.920 1.00 31.59 105 THR A O 1
ATOM 839 N N . PRO A 1 106 ? -38.375 -8.242 48.108 1.00 45.09 106 PRO A N 1
ATOM 840 C CA . PRO A 1 106 ? -36.906 -8.092 48.218 1.00 45.09 106 PRO A CA 1
ATOM 841 C C . PRO A 1 106 ? -36.102 -9.417 48.036 1.00 45.09 106 PRO A C 1
ATOM 843 O O . PRO A 1 106 ? -36.693 -10.479 47.863 1.00 45.09 106 PRO A O 1
ATOM 846 N N . PRO A 1 107 ? -34.754 -9.391 48.114 1.00 49.50 107 PRO A N 1
ATOM 847 C CA . PRO A 1 107 ? -33.784 -9.343 47.020 1.00 49.50 107 PRO A CA 1
ATOM 848 C C . PRO A 1 107 ? -33.203 -10.737 46.698 1.00 49.50 107 PRO A C 1
ATOM 850 O O . PRO A 1 107 ? -32.380 -11.262 47.448 1.00 49.50 107 PRO A O 1
ATOM 853 N N . ALA A 1 108 ? -33.593 -11.328 45.567 1.00 39.78 108 ALA A N 1
ATOM 854 C CA . ALA A 1 108 ? -33.065 -12.613 45.113 1.00 39.78 108 ALA A CA 1
ATOM 855 C C . ALA A 1 108 ? -32.170 -12.440 43.874 1.00 39.78 108 ALA A C 1
ATOM 857 O O . ALA A 1 108 ? -32.642 -12.138 42.784 1.00 39.78 108 ALA A O 1
ATOM 858 N N . GLU A 1 109 ? -30.878 -12.663 44.118 1.00 41.00 109 GLU A N 1
ATOM 859 C CA . GLU A 1 109 ? -29.819 -13.073 43.189 1.00 41.00 109 GLU A CA 1
ATOM 860 C C . GLU A 1 109 ? -29.375 -12.106 42.074 1.00 41.00 109 GLU A C 1
ATOM 862 O O . GLU A 1 109 ? -30.039 -11.847 41.075 1.00 41.00 109 GLU A O 1
ATOM 867 N N . LEU A 1 110 ? -28.136 -11.644 42.272 1.00 48.12 110 LEU A N 1
ATOM 868 C CA . LEU A 1 110 ? -27.214 -11.020 41.325 1.00 48.12 110 LEU A CA 1
ATOM 869 C C . LEU A 1 110 ? -27.445 -11.486 39.871 1.00 48.12 110 LEU A C 1
ATOM 871 O O . LEU A 1 110 ? -27.317 -12.685 39.594 1.00 48.12 110 LEU A O 1
ATOM 875 N N . PRO A 1 111 ? -27.710 -10.576 38.914 1.00 52.06 111 PRO A N 1
ATOM 876 C CA . PRO A 1 111 ? -27.858 -10.976 37.529 1.00 52.06 111 PRO A CA 1
ATOM 877 C C . PRO A 1 111 ? -26.484 -11.412 37.017 1.00 52.06 111 PRO A C 1
ATOM 879 O O . PRO A 1 111 ? -25.524 -10.643 37.004 1.00 52.06 111 PRO A O 1
ATOM 882 N N . LYS A 1 112 ? -26.383 -12.681 36.616 1.00 52.38 112 LYS A N 1
ATOM 883 C CA . LYS A 1 112 ? -25.253 -13.203 35.837 1.00 52.38 112 LYS A CA 1
ATOM 884 C C . LYS A 1 112 ? -24.989 -12.232 34.676 1.00 52.38 112 LYS A C 1
ATOM 886 O O . LYS A 1 112 ? -25.963 -11.851 34.022 1.00 52.38 112 LYS A O 1
ATOM 891 N N . PRO A 1 113 ? -23.732 -11.833 34.405 1.00 52.03 113 PRO A N 1
ATOM 892 C CA . PRO A 1 113 ? -23.437 -10.866 33.355 1.00 52.03 113 PRO A CA 1
ATOM 893 C C . PRO A 1 113 ? -24.000 -11.401 32.040 1.00 52.03 113 PRO A C 1
ATOM 895 O O . PRO A 1 113 ? -23.635 -12.482 31.573 1.00 52.03 113 PRO A O 1
ATOM 898 N N . SER A 1 114 ? -24.971 -10.675 31.498 1.00 64.62 114 SER A N 1
ATOM 899 C CA . SER A 1 114 ? -25.670 -11.039 30.274 1.00 64.62 114 SER A CA 1
ATOM 900 C C . SER A 1 114 ? -24.654 -11.207 29.131 1.00 64.62 114 SER A C 1
ATOM 902 O O . SER A 1 114 ? -23.725 -10.400 29.028 1.00 64.62 114 SER A O 1
ATOM 904 N N . PRO A 1 115 ? -24.826 -12.185 28.217 1.00 72.25 115 PRO A N 1
ATOM 905 C CA . PRO A 1 115 ? -23.985 -12.346 27.023 1.00 72.25 115 PRO A CA 1
ATOM 906 C C . PRO A 1 115 ? -23.807 -11.050 26.210 1.00 72.25 115 PRO A C 1
ATOM 908 O O . PRO A 1 115 ? -22.820 -10.878 25.496 1.00 72.25 115 PRO A O 1
ATOM 911 N N . VAL A 1 116 ? -24.758 -10.119 26.340 1.00 70.12 116 VAL A N 1
ATOM 912 C CA . VAL A 1 116 ? -24.763 -8.805 25.692 1.00 70.12 116 VAL A CA 1
ATOM 913 C C . VAL A 1 116 ? -23.740 -7.846 26.314 1.00 70.12 116 VAL A C 1
ATOM 915 O O . VAL A 1 116 ? -23.042 -7.150 25.581 1.00 70.12 116 VAL A O 1
ATOM 918 N N . GLU A 1 117 ? -23.585 -7.836 27.640 1.00 73.19 117 GLU A N 1
ATOM 919 C CA . GLU A 1 117 ? -22.600 -6.988 28.333 1.00 73.19 117 GLU A CA 1
ATOM 920 C C . GLU A 1 117 ? -21.170 -7.427 28.020 1.00 73.19 117 GLU A C 1
ATOM 922 O O . GLU A 1 117 ? -20.317 -6.597 27.698 1.00 73.19 117 GLU A O 1
ATOM 927 N N . ALA A 1 118 ? -20.931 -8.742 28.019 1.00 80.06 118 ALA A N 1
ATOM 928 C CA . ALA A 1 118 ? -19.653 -9.320 27.619 1.00 80.06 118 ALA A CA 1
ATOM 929 C C . ALA A 1 118 ? -19.292 -8.945 26.171 1.00 80.06 118 ALA A C 1
ATOM 931 O O . ALA A 1 118 ? -18.151 -8.574 25.893 1.00 80.06 118 ALA A O 1
ATOM 932 N N . LYS A 1 119 ? -20.272 -8.963 25.256 1.00 81.81 119 LYS A N 1
ATOM 933 C CA . LYS A 1 119 ? -20.073 -8.573 23.853 1.00 81.81 119 LYS A CA 1
ATOM 934 C C . LYS A 1 119 ? -19.791 -7.077 23.694 1.00 81.81 119 LYS A C 1
ATOM 936 O O . LYS A 1 119 ? -18.932 -6.708 22.899 1.00 81.81 119 LYS A O 1
ATOM 941 N N . ILE A 1 120 ? -20.448 -6.213 24.471 1.00 83.62 120 ILE A N 1
ATOM 942 C CA . ILE A 1 120 ? -20.161 -4.768 24.483 1.00 83.62 120 ILE A CA 1
ATOM 943 C C . ILE A 1 120 ? -18.733 -4.503 24.968 1.00 83.62 120 ILE A C 1
ATOM 945 O O . ILE A 1 120 ? -18.036 -3.682 24.368 1.00 83.62 120 ILE A O 1
ATOM 949 N N . LEU A 1 121 ? -18.286 -5.185 26.027 1.00 86.06 121 LEU A N 1
ATOM 950 C CA . LEU A 1 121 ? -16.921 -5.050 26.539 1.00 86.06 121 LEU A CA 1
ATOM 951 C C . LEU A 1 121 ? -15.892 -5.517 25.503 1.00 86.06 121 LEU A C 1
ATOM 953 O O . LEU A 1 121 ? -14.974 -4.762 25.197 1.00 86.06 121 LEU A O 1
ATOM 957 N N . GLN A 1 122 ? -16.093 -6.690 24.894 1.00 88.25 122 GLN A N 1
ATOM 958 C CA . GLN A 1 122 ? -15.216 -7.207 23.834 1.00 88.25 122 GLN A CA 1
ATOM 959 C C . GLN A 1 122 ? -15.116 -6.251 22.639 1.00 88.25 122 GLN A C 1
ATOM 961 O O . GLN A 1 122 ? -14.014 -5.887 22.241 1.00 88.25 122 GLN A O 1
ATOM 966 N N . LEU A 1 123 ? -16.251 -5.782 22.111 1.00 88.88 123 LEU A N 1
ATOM 967 C CA . LEU A 1 123 ? -16.283 -4.829 20.996 1.00 88.88 123 LEU A CA 1
ATOM 968 C C . LEU A 1 123 ? -15.643 -3.482 21.369 1.00 88.88 123 LEU A C 1
ATOM 970 O O . LEU A 1 123 ? -15.017 -2.825 20.538 1.00 88.88 123 LEU A O 1
ATOM 974 N N . THR A 1 124 ? -15.784 -3.054 22.625 1.00 87.94 124 THR A N 1
ATOM 975 C CA . THR A 1 124 ? -15.161 -1.816 23.109 1.00 87.94 124 THR A CA 1
ATOM 976 C C . THR A 1 124 ? -13.640 -1.945 23.167 1.00 87.94 124 THR A C 1
ATOM 978 O O . THR A 1 124 ? -12.950 -1.009 22.758 1.00 87.94 124 THR A O 1
ATOM 981 N N . GLU A 1 125 ? -13.112 -3.079 23.633 1.00 91.56 125 GLU A N 1
ATOM 982 C CA . GLU A 1 125 ? -11.670 -3.352 23.627 1.00 91.56 125 GLU A CA 1
ATOM 983 C C . GLU A 1 125 ? -11.129 -3.517 22.198 1.00 91.56 125 GLU A C 1
ATOM 985 O O . GLU A 1 125 ? -10.170 -2.830 21.847 1.00 91.56 125 GLU A O 1
ATOM 990 N N . GLU A 1 126 ? -11.809 -4.278 21.328 1.00 88.81 126 GLU A N 1
ATOM 991 C CA . GLU A 1 126 ? -11.460 -4.403 19.899 1.00 88.81 126 GLU A CA 1
ATOM 992 C C . GLU A 1 126 ? -11.358 -3.012 19.253 1.00 88.81 126 GLU A C 1
ATOM 994 O O . GLU A 1 126 ? -10.362 -2.667 18.619 1.00 88.81 126 GLU A O 1
ATOM 999 N N . ARG A 1 127 ? -12.347 -2.139 19.479 1.00 89.25 127 ARG A N 1
ATOM 1000 C CA . ARG A 1 127 ? -12.318 -0.771 18.948 1.00 89.25 127 ARG A CA 1
ATOM 1001 C C . ARG A 1 127 ? -11.128 0.036 19.470 1.00 89.25 127 ARG A C 1
ATOM 1003 O O . ARG A 1 127 ? -10.543 0.798 18.699 1.00 89.25 127 ARG A O 1
ATOM 1010 N N . LYS A 1 128 ? -10.775 -0.078 20.754 1.00 90.00 128 LYS A N 1
ATOM 1011 C CA . LYS A 1 128 ? -9.623 0.638 21.334 1.00 90.00 128 LYS A CA 1
ATOM 1012 C C . LYS A 1 128 ? -8.315 0.183 20.693 1.00 90.00 128 LYS A C 1
ATOM 1014 O O . LYS A 1 128 ? -7.499 1.030 20.323 1.00 90.00 128 LYS A O 1
ATOM 1019 N N . GLU A 1 129 ? -8.139 -1.122 20.519 1.00 90.69 129 GLU A N 1
ATOM 1020 C CA . GLU A 1 129 ? -6.980 -1.698 19.834 1.00 90.69 129 GLU A CA 1
ATOM 1021 C C . GLU A 1 129 ? -6.902 -1.220 18.383 1.00 90.69 129 GLU A C 1
ATOM 1023 O O . GLU A 1 129 ? -5.845 -0.781 17.917 1.00 90.69 129 GLU A O 1
ATOM 1028 N N . LEU A 1 130 ? -8.040 -1.205 17.688 1.00 88.56 130 LEU A N 1
ATOM 1029 C CA . LEU A 1 130 ? -8.097 -0.757 16.305 1.00 88.56 130 LEU A CA 1
ATOM 1030 C C . LEU A 1 130 ? -7.797 0.740 16.148 1.00 88.56 130 LEU A C 1
ATOM 1032 O O . LEU A 1 130 ? -7.097 1.140 15.217 1.00 88.56 130 LEU A O 1
ATOM 1036 N N . ILE A 1 131 ? -8.271 1.579 17.070 1.00 88.06 131 ILE A N 1
ATOM 1037 C CA . ILE A 1 131 ? -7.967 3.018 17.081 1.00 88.06 131 ILE A CA 1
ATOM 1038 C C . ILE A 1 131 ? -6.479 3.257 17.346 1.00 88.06 131 ILE A C 1
ATOM 1040 O O . ILE A 1 131 ? -5.863 4.072 16.657 1.00 88.06 131 ILE A O 1
ATOM 1044 N N . LYS A 1 132 ? -5.878 2.513 18.283 1.00 91.88 132 LYS A N 1
ATOM 1045 C CA . LYS A 1 132 ? -4.437 2.586 18.573 1.00 91.88 132 LYS A CA 1
ATOM 1046 C C . LYS A 1 132 ? -3.586 2.257 17.341 1.00 91.88 132 LYS A C 1
ATOM 1048 O O . LYS A 1 132 ? -2.491 2.789 17.186 1.00 91.88 132 LYS A O 1
ATOM 1053 N N . GLY A 1 133 ? -4.101 1.421 16.440 1.00 87.38 133 GLY A N 1
ATOM 1054 C CA . GLY A 1 133 ? -3.445 1.065 15.184 1.00 87.38 133 GLY A CA 1
ATOM 1055 C C . GLY A 1 133 ? -3.307 2.201 14.158 1.00 87.38 133 GLY A C 1
ATOM 1056 O O . GLY A 1 133 ? -2.541 2.021 13.209 1.00 87.38 133 GLY A O 1
ATOM 1057 N N . SER A 1 134 ? -4.007 3.334 14.320 1.00 90.38 134 SER A N 1
ATOM 1058 C CA . SER A 1 134 ? -4.099 4.460 13.365 1.00 90.38 134 SER A CA 1
ATOM 1059 C C . SER A 1 134 ? -4.221 4.036 11.890 1.00 90.38 134 SER A C 1
ATOM 1061 O O . SER A 1 134 ? -3.454 4.436 11.009 1.00 90.38 134 SER A O 1
ATOM 1063 N N . TYR A 1 135 ? -5.203 3.182 11.596 1.00 92.88 135 TYR A N 1
ATOM 1064 C CA . TYR A 1 135 ? -5.398 2.630 10.248 1.00 92.88 135 TYR A CA 1
ATOM 1065 C C . TYR A 1 135 ? -5.773 3.671 9.189 1.00 92.88 135 TYR A C 1
ATOM 1067 O O . TYR A 1 135 ? -5.511 3.452 8.009 1.00 92.88 135 TYR A O 1
ATOM 1075 N N . ARG A 1 136 ? -6.327 4.820 9.597 1.00 90.19 136 ARG A N 1
ATOM 1076 C CA . ARG A 1 136 ? -6.620 5.946 8.701 1.00 90.19 136 ARG A CA 1
ATOM 1077 C C . ARG A 1 136 ? -5.348 6.484 8.045 1.00 90.19 136 ARG A C 1
ATOM 1079 O O . ARG A 1 136 ? -5.282 6.563 6.822 1.00 90.19 136 ARG A O 1
ATOM 1086 N N . ASP A 1 137 ? -4.347 6.816 8.858 1.00 93.31 137 ASP A N 1
ATOM 1087 C CA . ASP A 1 137 ? -3.097 7.412 8.376 1.00 93.31 137 ASP A CA 1
ATOM 1088 C C . ASP A 1 137 ? -2.296 6.392 7.573 1.00 93.31 137 ASP A C 1
ATOM 1090 O O . ASP A 1 137 ? -1.766 6.701 6.511 1.00 93.31 137 ASP A O 1
ATOM 1094 N N . LYS A 1 138 ? -2.279 5.135 8.034 1.00 93.25 138 LYS A N 1
ATOM 1095 C CA . LYS A 1 138 ? -1.630 4.036 7.311 1.00 93.25 138 LYS A CA 1
ATOM 1096 C C . LYS A 1 138 ? -2.257 3.805 5.939 1.00 93.25 138 LYS A C 1
ATOM 1098 O O . LYS A 1 138 ? -1.522 3.655 4.971 1.00 93.25 138 LYS A O 1
ATOM 1103 N N . HIS A 1 139 ? -3.589 3.791 5.840 1.00 94.44 139 HIS A N 1
ATOM 1104 C CA . HIS A 1 139 ? -4.279 3.629 4.560 1.00 94.44 139 HIS A CA 1
ATOM 1105 C C . HIS A 1 139 ? -3.996 4.805 3.618 1.00 94.44 139 HIS A C 1
ATOM 1107 O O . HIS A 1 139 ? -3.690 4.586 2.449 1.00 94.44 139 HIS A O 1
ATOM 1113 N N . PHE A 1 140 ? -4.034 6.039 4.131 1.00 94.44 140 PHE A N 1
ATOM 1114 C CA . PHE A 1 140 ? -3.714 7.233 3.348 1.00 94.44 140 PHE A CA 1
ATOM 1115 C C . PHE A 1 140 ? -2.269 7.216 2.829 1.00 94.44 140 PHE A C 1
ATOM 1117 O O . PHE A 1 140 ? -2.035 7.444 1.643 1.00 94.44 140 PHE A O 1
ATOM 1124 N N . ASN A 1 141 ? -1.307 6.876 3.688 1.00 94.44 141 ASN A N 1
ATOM 1125 C CA . ASN A 1 141 ? 0.102 6.778 3.312 1.00 94.44 141 ASN A CA 1
ATOM 1126 C C . ASN A 1 141 ? 0.334 5.660 2.290 1.00 94.44 141 ASN A C 1
ATOM 1128 O O . ASN A 1 141 ? 1.000 5.886 1.284 1.00 94.44 141 ASN A O 1
ATOM 1132 N N . ALA A 1 142 ? -0.252 4.478 2.505 1.00 93.69 142 ALA A N 1
ATOM 1133 C CA . ALA A 1 142 ? -0.138 3.365 1.566 1.00 93.69 142 ALA A CA 1
ATOM 1134 C C . ALA A 1 142 ? -0.753 3.706 0.198 1.00 93.69 142 ALA A C 1
ATOM 1136 O O . ALA A 1 142 ? -0.140 3.454 -0.837 1.00 93.69 142 ALA A O 1
ATOM 1137 N N . GLY A 1 143 ? -1.927 4.343 0.182 1.00 93.06 143 GLY A N 1
ATOM 1138 C CA . GLY A 1 143 ? -2.552 4.826 -1.050 1.00 93.06 143 GLY A CA 1
ATOM 1139 C C . GLY A 1 143 ? -1.705 5.880 -1.766 1.00 93.06 143 GLY A C 1
ATOM 1140 O O . GLY A 1 143 ? -1.557 5.822 -2.983 1.00 93.06 143 GLY A O 1
ATOM 1141 N N . SER A 1 144 ? -1.088 6.795 -1.016 1.00 94.62 144 SER A N 1
ATOM 1142 C CA . SER A 1 144 ? -0.210 7.835 -1.570 1.00 94.62 144 SER A CA 1
ATOM 1143 C C . SER A 1 144 ? 1.050 7.247 -2.207 1.00 94.62 144 SER A C 1
ATOM 1145 O O . SER A 1 144 ? 1.455 7.686 -3.280 1.00 94.62 144 SER A O 1
ATOM 1147 N N . ILE A 1 145 ? 1.645 6.223 -1.587 1.00 94.88 145 ILE A N 1
ATOM 1148 C CA . ILE A 1 145 ? 2.799 5.503 -2.142 1.00 94.88 145 ILE A CA 1
ATOM 1149 C C . ILE A 1 145 ? 2.406 4.761 -3.422 1.00 9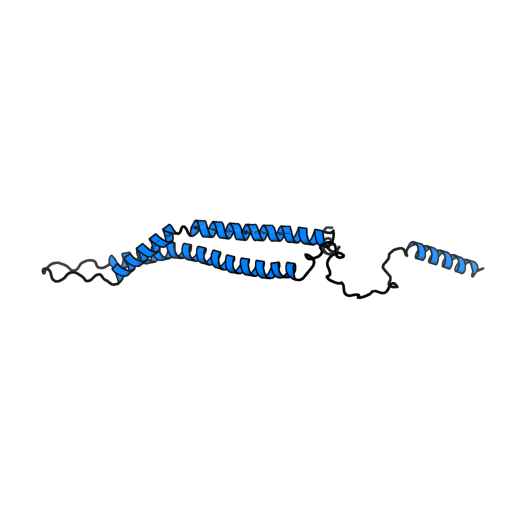4.88 145 ILE A C 1
ATOM 1151 O O . ILE A 1 145 ? 3.105 4.879 -4.425 1.00 94.88 145 ILE A O 1
ATOM 1155 N N . LEU A 1 146 ? 1.278 4.040 -3.410 1.00 93.44 146 LEU A N 1
ATOM 1156 C CA . LEU A 1 146 ? 0.773 3.326 -4.587 1.00 93.44 146 LEU A CA 1
ATOM 1157 C C . LEU A 1 146 ? 0.532 4.294 -5.759 1.00 93.44 146 LEU A C 1
ATOM 1159 O O . LEU A 1 146 ? 0.948 4.026 -6.884 1.00 93.44 146 LEU A O 1
ATOM 1163 N N . LEU A 1 147 ? -0.095 5.441 -5.482 1.00 93.69 147 LEU A N 1
ATOM 1164 C CA . LEU A 1 147 ? -0.337 6.485 -6.475 1.00 93.69 147 LEU A CA 1
ATOM 1165 C C . LEU A 1 147 ? 0.976 7.062 -7.015 1.00 93.69 147 LEU A C 1
ATOM 1167 O O . LEU A 1 147 ? 1.144 7.167 -8.226 1.00 93.69 147 LEU A O 1
ATOM 1171 N N . GLY A 1 148 ? 1.913 7.408 -6.128 1.00 93.69 148 GLY A N 1
ATOM 1172 C CA . GLY A 1 148 ? 3.221 7.931 -6.517 1.00 93.69 148 GLY A CA 1
ATOM 1173 C C . GLY A 1 148 ? 3.990 6.960 -7.411 1.00 93.69 148 GLY A C 1
ATOM 1174 O O . GLY A 1 148 ? 4.571 7.376 -8.412 1.00 93.69 148 GLY A O 1
ATOM 1175 N N . PHE A 1 149 ? 3.926 5.662 -7.105 1.00 92.31 149 PHE A N 1
ATOM 1176 C CA . PHE A 1 149 ? 4.525 4.626 -7.938 1.00 92.31 149 PHE A CA 1
ATOM 1177 C C . PHE A 1 149 ? 3.866 4.543 -9.323 1.00 92.31 149 PHE A C 1
ATOM 1179 O O . PHE A 1 149 ? 4.575 4.493 -10.323 1.00 92.31 149 PHE A O 1
ATOM 1186 N N . GLY A 1 150 ? 2.532 4.602 -9.411 1.00 89.69 150 GLY A N 1
ATOM 1187 C CA . GLY A 1 150 ? 1.825 4.589 -10.700 1.00 89.69 150 GLY A CA 1
ATOM 1188 C C . GLY A 1 150 ? 2.122 5.814 -11.577 1.00 89.69 150 GLY A C 1
ATOM 1189 O O . GLY A 1 150 ? 2.284 5.697 -12.794 1.00 89.69 150 GLY A O 1
ATOM 1190 N N . VAL A 1 151 ? 2.267 6.996 -10.968 1.00 93.06 151 VAL A N 1
ATOM 1191 C CA . VAL A 1 151 ? 2.697 8.211 -11.685 1.00 93.06 151 VAL A CA 1
ATOM 1192 C C . VAL A 1 151 ? 4.130 8.053 -12.193 1.00 93.06 151 VAL A C 1
ATOM 1194 O O . VAL A 1 151 ? 4.416 8.372 -13.347 1.00 93.06 151 VAL A O 1
ATOM 1197 N N . PHE A 1 152 ? 5.026 7.527 -11.355 1.00 90.69 152 PHE A N 1
ATOM 1198 C CA . PHE A 1 152 ? 6.409 7.269 -11.741 1.00 90.69 152 PHE A CA 1
ATOM 1199 C C . PHE A 1 152 ? 6.503 6.270 -12.903 1.00 90.69 152 PHE A C 1
ATOM 1201 O O . PHE A 1 152 ? 7.215 6.539 -13.868 1.00 90.69 152 PHE A O 1
ATOM 1208 N N . GLU A 1 153 ? 5.749 5.168 -12.862 1.00 85.69 153 GLU A N 1
ATOM 1209 C CA . GLU A 1 153 ? 5.687 4.183 -13.951 1.00 85.69 153 GLU A CA 1
ATOM 1210 C C . GLU A 1 153 ? 5.209 4.820 -15.264 1.00 85.69 153 GLU A C 1
ATOM 1212 O O . GLU A 1 153 ? 5.804 4.591 -16.317 1.00 85.69 153 GLU A O 1
ATOM 1217 N N . SER A 1 154 ? 4.190 5.681 -15.201 1.00 88.06 154 SER A N 1
ATOM 1218 C CA . SER A 1 154 ? 3.648 6.371 -16.378 1.00 88.06 154 SER A CA 1
ATOM 1219 C C . SER A 1 154 ? 4.698 7.256 -17.065 1.00 88.06 154 SER A C 1
ATOM 1221 O O . SER A 1 154 ? 4.822 7.249 -18.290 1.00 88.06 154 SER A O 1
ATOM 1223 N N . ILE A 1 155 ? 5.496 7.990 -16.281 1.00 89.06 155 ILE A N 1
ATOM 1224 C CA . ILE A 1 155 ? 6.588 8.828 -16.800 1.00 89.06 155 ILE A CA 1
ATOM 1225 C C . ILE A 1 155 ? 7.735 7.948 -17.316 1.00 89.06 155 ILE A C 1
ATOM 1227 O O . ILE A 1 155 ? 8.252 8.167 -18.416 1.00 89.06 155 ILE A O 1
ATOM 1231 N N . PHE A 1 156 ? 8.115 6.928 -16.546 1.00 85.62 156 PHE A N 1
ATOM 1232 C CA . PHE A 1 156 ? 9.190 6.007 -16.898 1.00 85.62 156 PHE A CA 1
ATOM 1233 C C . PHE A 1 156 ? 8.894 5.240 -18.194 1.00 85.62 156 PHE A C 1
ATOM 1235 O O . PHE A 1 156 ? 9.799 5.053 -19.002 1.00 85.62 156 PHE A O 1
ATOM 1242 N N . GLY A 1 157 ? 7.640 4.863 -18.456 1.00 82.06 157 GLY A N 1
ATOM 1243 C CA . GLY A 1 157 ? 7.235 4.213 -19.705 1.00 82.06 157 GLY A CA 1
ATOM 1244 C C . GLY A 1 157 ? 7.512 5.068 -20.949 1.00 82.06 157 GLY A C 1
ATOM 1245 O O . GLY A 1 157 ? 8.014 4.560 -21.958 1.00 82.06 157 GLY A O 1
ATOM 1246 N N . GLY A 1 158 ? 7.264 6.380 -20.862 1.00 81.56 158 GLY A N 1
ATOM 1247 C CA . GLY A 1 158 ? 7.597 7.333 -21.926 1.00 81.56 158 GLY A CA 1
ATOM 1248 C C . GLY A 1 158 ? 9.107 7.470 -22.135 1.00 81.56 158 GLY A C 1
ATOM 1249 O O . GLY A 1 158 ? 9.593 7.382 -23.264 1.00 81.56 158 GLY A O 1
ATOM 1250 N N . ILE A 1 159 ? 9.862 7.593 -21.040 1.00 84.69 159 ILE A N 1
ATOM 1251 C CA . ILE A 1 159 ? 11.331 7.666 -21.062 1.00 84.69 159 ILE A CA 1
ATOM 1252 C C . ILE A 1 159 ? 11.942 6.384 -21.651 1.00 84.69 159 ILE A C 1
ATOM 1254 O O . ILE A 1 159 ? 12.807 6.454 -22.520 1.00 84.69 159 ILE A O 1
ATOM 1258 N N . ASN A 1 160 ? 11.462 5.212 -21.239 1.00 79.62 160 ASN A N 1
ATOM 1259 C CA . ASN A 1 160 ? 11.911 3.914 -21.743 1.00 79.62 160 ASN A CA 1
ATOM 1260 C C . ASN A 1 160 ? 11.661 3.764 -23.254 1.00 79.62 160 ASN A C 1
ATOM 1262 O O . ASN A 1 160 ? 12.499 3.239 -23.985 1.00 79.62 160 ASN A O 1
ATOM 1266 N N . THR A 1 161 ? 10.527 4.265 -23.748 1.00 77.94 161 THR A N 1
ATOM 1267 C CA . THR A 1 161 ? 10.223 4.275 -25.189 1.00 77.94 161 THR A CA 1
ATOM 1268 C C . THR A 1 161 ? 11.187 5.176 -25.959 1.00 77.94 161 THR A C 1
ATOM 1270 O O . THR A 1 161 ? 11.685 4.778 -27.017 1.00 77.94 161 THR A O 1
ATOM 1273 N N . TRP A 1 162 ? 11.506 6.350 -25.408 1.00 77.25 162 TRP A N 1
ATOM 1274 C CA . TRP A 1 162 ? 12.484 7.263 -25.995 1.00 77.25 162 TRP A CA 1
ATOM 1275 C C . TRP A 1 162 ? 13.891 6.653 -26.033 1.00 77.25 162 TRP A C 1
ATOM 1277 O O . TRP A 1 162 ? 14.509 6.666 -27.093 1.00 77.25 162 TRP A O 1
ATOM 1287 N N . PHE A 1 163 ? 14.359 6.035 -24.941 1.00 75.44 163 PHE A N 1
ATOM 1288 C CA . PHE A 1 163 ? 15.650 5.333 -24.923 1.00 75.44 163 PHE A CA 1
ATOM 1289 C C . PHE A 1 163 ? 15.718 4.196 -25.950 1.00 75.44 163 PHE A C 1
ATOM 1291 O O . PHE A 1 163 ? 16.764 3.986 -26.554 1.00 75.44 163 PHE A O 1
ATOM 1298 N N . ARG A 1 164 ? 14.609 3.480 -26.187 1.00 69.38 164 ARG A N 1
ATOM 1299 C CA . ARG A 1 164 ? 14.587 2.333 -27.109 1.00 69.38 164 ARG A CA 1
ATOM 1300 C C . ARG A 1 164 ? 14.475 2.718 -28.585 1.00 69.38 164 ARG A C 1
ATOM 1302 O O . ARG A 1 164 ? 14.952 1.982 -29.438 1.00 69.38 164 ARG A O 1
ATOM 1309 N N . THR A 1 165 ? 13.791 3.816 -28.906 1.00 70.44 165 THR A N 1
ATOM 1310 C CA . THR A 1 165 ? 13.430 4.151 -30.301 1.00 70.44 165 THR A CA 1
ATOM 1311 C C . THR A 1 165 ? 13.940 5.515 -30.774 1.00 70.44 165 THR A C 1
ATOM 1313 O O . THR A 1 165 ? 13.743 5.876 -31.935 1.00 70.44 165 THR A O 1
ATOM 1316 N N . GLY A 1 166 ? 14.559 6.306 -29.892 1.00 70.75 166 GLY A N 1
ATOM 1317 C CA . GLY A 1 166 ? 14.991 7.682 -30.163 1.00 70.75 166 GLY A CA 1
ATOM 1318 C C . GLY A 1 166 ? 13.841 8.667 -30.423 1.00 70.75 166 GLY A C 1
ATOM 1319 O O . GLY A 1 166 ? 14.083 9.836 -30.720 1.00 70.75 166 GLY A O 1
ATOM 1320 N N . LYS A 1 167 ? 12.581 8.216 -30.337 1.00 64.88 167 LYS A N 1
ATOM 1321 C CA . LYS A 1 167 ? 11.361 8.984 -30.615 1.00 64.88 167 LYS A CA 1
ATOM 1322 C C . LYS A 1 167 ? 10.323 8.679 -29.535 1.00 64.88 167 LYS A C 1
ATOM 1324 O O . LYS A 1 167 ? 10.179 7.541 -29.113 1.00 64.88 167 LYS A O 1
ATOM 1329 N N . LEU A 1 168 ? 9.585 9.690 -29.074 1.00 65.50 168 LEU A N 1
ATOM 1330 C CA . LEU A 1 168 ? 8.566 9.487 -28.031 1.00 65.50 168 LEU A CA 1
ATOM 1331 C C . LEU A 1 168 ? 7.303 8.788 -28.577 1.00 65.50 168 LEU A C 1
ATOM 1333 O O . LEU A 1 168 ? 6.604 8.106 -27.836 1.00 65.50 168 LEU A O 1
ATOM 1337 N N . PHE A 1 169 ? 7.047 8.916 -29.884 1.00 65.44 169 PHE A N 1
ATOM 1338 C CA . PHE A 1 169 ? 5.910 8.316 -30.579 1.00 65.44 169 PHE A CA 1
ATOM 1339 C C . PHE A 1 169 ? 6.382 7.613 -31.863 1.00 65.44 169 PHE A C 1
ATOM 1341 O O . PHE A 1 169 ? 6.840 8.284 -32.796 1.00 65.44 169 PHE A O 1
ATOM 1348 N N . PRO A 1 170 ? 6.301 6.274 -31.941 1.00 59.41 170 PRO A N 1
ATOM 1349 C CA . PRO A 1 170 ? 6.675 5.525 -33.131 1.00 59.41 170 PRO A CA 1
ATOM 1350 C C . PRO A 1 170 ? 5.545 5.568 -34.171 1.00 59.41 170 PRO A C 1
ATOM 1352 O O . PRO A 1 170 ? 4.820 4.602 -34.368 1.00 59.41 170 PRO A O 1
ATOM 1355 N N . GLY A 1 171 ? 5.404 6.701 -34.860 1.00 57.03 171 GLY A N 1
ATOM 1356 C CA . GLY A 1 171 ? 4.722 6.762 -36.153 1.00 57.03 171 GLY A CA 1
ATOM 1357 C C . GLY A 1 171 ? 3.836 7.994 -36.391 1.00 57.03 171 GLY A C 1
ATOM 1358 O O . GLY A 1 171 ? 3.354 8.608 -35.440 1.00 57.03 171 GLY A O 1
ATOM 1359 N N . PRO A 1 172 ? 3.582 8.356 -37.667 1.00 61.69 172 PRO A N 1
ATOM 1360 C CA . PRO A 1 172 ? 2.783 9.537 -38.028 1.00 61.69 172 PRO A CA 1
ATOM 1361 C C . PRO A 1 172 ? 1.296 9.428 -37.647 1.00 61.69 172 PRO A C 1
ATOM 1363 O O . PRO A 1 172 ? 0.588 10.428 -37.605 1.00 61.69 172 PRO A O 1
ATOM 1366 N N . HIS A 1 173 ? 0.812 8.219 -37.353 1.00 58.78 173 HIS A N 1
ATOM 1367 C CA . HIS A 1 173 ? -0.600 7.925 -37.089 1.00 58.78 173 HIS A CA 1
ATOM 1368 C C . HIS A 1 173 ? -1.121 8.490 -35.754 1.00 58.78 173 HIS A C 1
ATOM 1370 O O . HIS A 1 173 ? -2.329 8.547 -35.558 1.00 58.78 173 HIS A O 1
ATOM 1376 N N . LEU A 1 174 ? -0.237 8.957 -34.865 1.00 58.47 174 LEU A N 1
ATOM 1377 C CA . LEU A 1 174 ? -0.602 9.668 -33.630 1.00 58.47 174 LEU A CA 1
ATOM 1378 C C . LEU A 1 174 ? -0.787 11.186 -33.822 1.00 58.47 174 LEU A C 1
ATOM 1380 O O . LEU A 1 174 ? -1.348 11.835 -32.945 1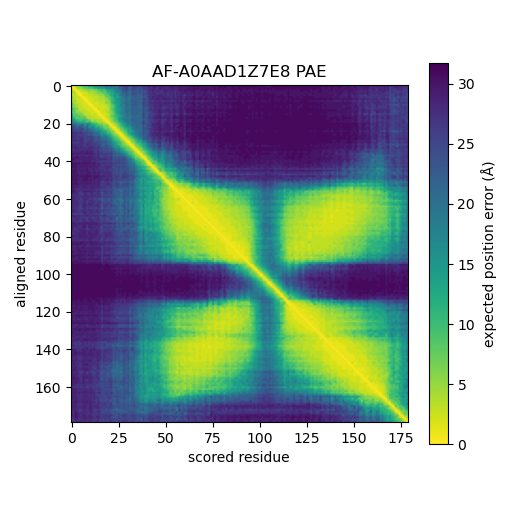.00 58.47 174 LEU A O 1
ATOM 1384 N N . PHE A 1 175 ? -0.359 11.744 -34.963 1.00 54.88 175 PHE A N 1
ATOM 1385 C CA . PHE A 1 175 ? -0.439 13.182 -35.271 1.00 54.88 175 PHE A CA 1
ATOM 1386 C C . PHE A 1 175 ? -1.415 13.525 -36.404 1.00 54.88 175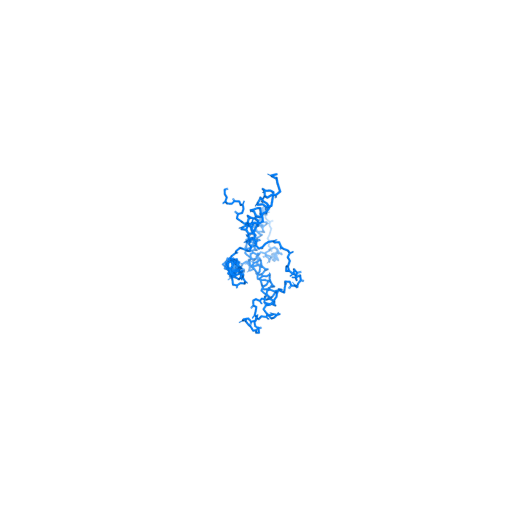 PHE A C 1
ATOM 1388 O O . PHE A 1 175 ? -1.647 14.697 -36.666 1.00 54.88 175 PHE A O 1
ATOM 1395 N N . ALA A 1 176 ? -2.043 12.533 -37.042 1.00 55.53 176 ALA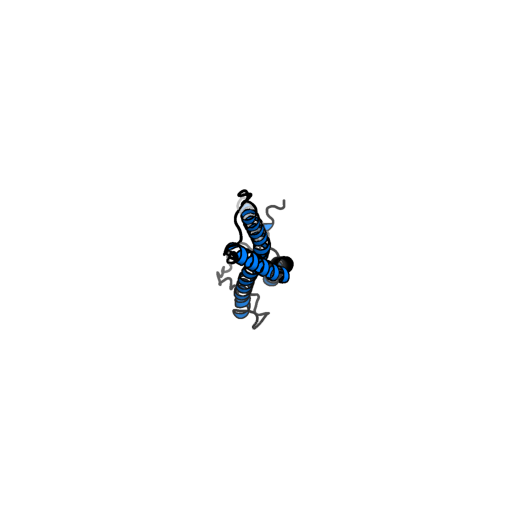 A N 1
ATOM 1396 C CA . ALA A 1 176 ? -2.970 12.740 -38.163 1.00 55.53 176 ALA A CA 1
ATOM 1397 C C . ALA A 1 176 ? -4.310 13.423 -37.789 1.00 55.53 176 ALA A C 1
ATOM 1399 O O . ALA A 1 176 ? -5.190 13.536 -38.635 1.00 55.53 176 ALA A O 1
ATOM 1400 N N . GLY A 1 177 ? -4.484 13.840 -36.530 1.00 51.28 177 GLY A N 1
ATOM 1401 C CA . GLY A 1 177 ? -5.637 14.611 -36.050 1.00 51.28 177 GLY A CA 1
ATOM 1402 C C . GLY A 1 177 ? -5.275 15.979 -35.464 1.00 51.28 177 GLY A C 1
ATOM 1403 O O . GLY A 1 177 ? -6.118 16.591 -34.818 1.00 51.28 177 GLY A O 1
ATOM 1404 N N . ALA A 1 178 ? -4.028 16.428 -35.628 1.00 51.12 178 ALA A N 1
ATOM 1405 C CA . ALA A 1 178 ? -3.586 17.773 -35.271 1.00 51.12 178 ALA A CA 1
ATOM 1406 C C . ALA A 1 178 ? -3.393 18.610 -36.545 1.00 51.12 178 ALA A C 1
ATOM 1408 O O . ALA A 1 178 ? -2.290 19.071 -36.817 1.00 51.12 178 ALA A O 1
ATOM 1409 N N . ASP A 1 179 ? -4.468 18.748 -37.317 1.00 43.31 179 ASP A N 1
ATOM 1410 C CA . ASP A 1 179 ? -4.663 19.771 -38.351 1.00 43.31 179 ASP A CA 1
ATOM 1411 C C . ASP A 1 179 ? -6.076 20.354 -38.190 1.00 43.31 179 ASP A C 1
ATOM 1413 O O . ASP A 1 179 ? -7.003 19.567 -37.873 1.00 43.31 179 ASP A O 1
#

Solvent-accessible surface area (backbone atoms only — not comparable to full-atom values): 11002 Å² total; per-residue (Å²): 144,60,65,68,59,54,54,51,53,52,53,50,52,53,51,51,50,61,71,64,62,81,63,96,75,80,90,83,66,85,80,65,80,58,69,83,60,88,62,68,76,84,73,78,60,54,92,66,66,46,74,72,55,61,50,48,56,62,50,50,52,50,51,50,53,56,49,50,52,50,34,48,51,28,47,46,52,45,48,47,52,53,53,50,52,52,52,46,53,53,54,55,53,68,70,67,74,80,81,82,82,84,87,90,85,86,91,81,76,83,78,71,84,48,76,64,56,56,48,44,52,51,50,52,51,54,39,52,56,50,56,73,63,45,30,61,62,52,23,52,52,46,49,51,51,54,50,52,49,53,54,49,49,58,53,48,54,49,52,54,41,26,75,70,65,80,38,83,65,98,55,72,82,81,54,79,78,78,121

Secondary structure (DSSP, 8-state):
--HHHHHHHHHHHHHHHHHH--S--SS-S-----------GGGTTGGGSSHHHHTHHHHHHHHHHHHHHHHHHHHHHHHHHHHHHHHHHHHHHHHS------S-----------HHHHHHHHHHHHHHHHHHTTHHHHHHHHHHHHHHHHHHHHHHHHHHHHHHHSSSSSSGGGTTT--